Protein AF-A0A924NI09-F1 (afdb_monomer_lite)

Structure (mmCIF, N/CA/C/O backbone):
data_AF-A0A924NI09-F1
#
_entry.id   AF-A0A924NI09-F1
#
loop_
_atom_site.group_PDB
_atom_site.id
_atom_site.type_symbol
_atom_site.label_atom_id
_atom_site.label_alt_id
_atom_site.label_comp_id
_atom_site.label_asym_id
_atom_site.label_entity_id
_atom_site.label_seq_id
_atom_site.pdbx_PDB_ins_code
_atom_site.Cartn_x
_atom_site.Cartn_y
_atom_site.Cartn_z
_atom_site.occupancy
_atom_site.B_iso_or_equiv
_atom_site.auth_seq_id
_atom_site.auth_comp_id
_atom_site.auth_asym_id
_atom_site.auth_atom_id
_atom_site.pdbx_PDB_model_num
ATOM 1 N N . MET A 1 1 ? -0.113 36.585 70.055 1.00 40.69 1 MET A N 1
ATOM 2 C CA . MET A 1 1 ? -0.777 35.524 69.268 1.00 40.69 1 MET A CA 1
ATOM 3 C C . MET A 1 1 ? -1.240 36.153 67.970 1.00 40.69 1 MET A C 1
ATOM 5 O O . MET A 1 1 ? -2.324 36.708 67.902 1.00 40.69 1 MET A O 1
ATOM 9 N N . THR A 1 2 ? -0.332 36.189 67.005 1.00 31.78 2 THR A N 1
ATOM 10 C CA . THR A 1 2 ? -0.465 36.838 65.699 1.00 31.78 2 THR A CA 1
ATOM 11 C C . THR A 1 2 ? -0.640 35.740 64.659 1.00 31.78 2 THR A C 1
ATOM 13 O O . THR A 1 2 ? 0.265 34.929 64.484 1.00 31.78 2 THR A O 1
ATOM 16 N N . ALA A 1 3 ? -1.809 35.685 64.023 1.00 32.22 3 ALA A N 1
ATOM 17 C CA . ALA A 1 3 ? -2.031 34.869 62.837 1.00 32.22 3 ALA A CA 1
ATOM 18 C C . ALA A 1 3 ? -1.611 35.705 61.623 1.00 32.22 3 ALA A C 1
ATOM 20 O O . ALA A 1 3 ? -2.190 36.761 61.377 1.00 32.22 3 ALA A O 1
ATOM 21 N N . ALA A 1 4 ? -0.556 35.264 60.942 1.00 32.69 4 ALA A N 1
ATOM 22 C CA . ALA A 1 4 ? -0.130 35.798 59.660 1.00 32.69 4 ALA A CA 1
ATOM 23 C C . ALA A 1 4 ? -0.869 35.041 58.548 1.00 32.69 4 ALA A C 1
ATOM 25 O O . ALA A 1 4 ? -0.907 33.810 58.545 1.00 32.69 4 ALA A O 1
ATOM 26 N N . GLU A 1 5 ? -1.482 35.803 57.649 1.00 34.28 5 GLU A N 1
ATOM 27 C CA . GLU A 1 5 ? -1.983 35.353 56.356 1.00 34.28 5 GLU A CA 1
ATOM 28 C C . GLU A 1 5 ? -0.785 35.056 55.447 1.00 34.28 5 GLU A C 1
ATOM 30 O O . GLU A 1 5 ? -0.038 35.969 55.106 1.00 34.28 5 GLU A O 1
ATOM 35 N N . ASP A 1 6 ? -0.610 33.798 55.039 1.00 29.23 6 ASP A N 1
ATOM 36 C CA . ASP A 1 6 ? 0.307 33.438 53.956 1.00 29.23 6 ASP A CA 1
ATOM 37 C C . ASP A 1 6 ? -0.491 33.248 52.662 1.00 29.23 6 ASP A C 1
ATOM 39 O O . ASP A 1 6 ? -1.047 32.191 52.355 1.00 29.23 6 ASP A O 1
ATOM 43 N N . THR A 1 7 ? -0.545 34.329 51.892 1.00 32.75 7 THR A N 1
ATOM 44 C CA . THR A 1 7 ? -0.825 34.328 50.460 1.00 32.75 7 THR A CA 1
ATOM 45 C C . THR A 1 7 ? 0.321 33.633 49.726 1.00 32.75 7 THR A C 1
ATOM 47 O O . THR A 1 7 ? 1.425 34.172 49.643 1.00 32.75 7 THR A O 1
ATOM 50 N N . HIS A 1 8 ? 0.071 32.460 49.140 1.00 28.38 8 HIS A N 1
ATOM 51 C CA . HIS A 1 8 ? 0.982 31.887 48.152 1.00 28.38 8 HIS A CA 1
ATOM 52 C C . HIS A 1 8 ? 0.547 32.245 46.733 1.00 28.38 8 HIS A C 1
ATOM 54 O O . HIS A 1 8 ? -0.513 31.857 46.246 1.00 28.38 8 HIS A O 1
ATOM 60 N N . HIS A 1 9 ? 1.422 33.035 46.115 1.00 28.66 9 HIS A N 1
ATOM 61 C CA . HIS A 1 9 ? 1.421 33.478 44.736 1.00 28.66 9 HIS A CA 1
ATOM 62 C C . HIS A 1 9 ? 1.157 32.331 43.754 1.00 28.66 9 HIS A C 1
ATOM 64 O O . HIS A 1 9 ? 1.912 31.361 43.681 1.00 28.66 9 HIS A O 1
ATOM 70 N N . ALA A 1 10 ? 0.113 32.504 42.944 1.00 28.39 10 ALA A N 1
ATOM 71 C CA . ALA A 1 10 ? 0.012 31.868 41.643 1.00 28.39 10 ALA A CA 1
ATOM 72 C C . ALA A 1 10 ? 1.207 32.340 40.805 1.00 28.39 10 ALA A C 1
ATOM 74 O O . ALA A 1 10 ? 1.316 33.522 40.480 1.00 28.39 10 ALA A O 1
ATOM 75 N N . ASN A 1 11 ? 2.137 31.430 40.525 1.00 28.28 11 ASN A N 1
ATOM 76 C CA . ASN A 1 11 ? 3.246 31.707 39.629 1.00 28.28 11 ASN A CA 1
ATOM 77 C C . ASN A 1 11 ? 2.754 31.499 38.191 1.00 28.28 11 ASN A C 1
ATOM 79 O O . ASN A 1 11 ? 2.747 30.380 37.678 1.00 28.28 11 ASN A O 1
ATOM 83 N N . ASP A 1 12 ? 2.298 32.593 37.584 1.00 32.16 12 ASP A N 1
ATOM 84 C CA . ASP A 1 12 ? 2.155 32.758 36.140 1.00 32.16 12 ASP A CA 1
ATOM 85 C C . ASP A 1 12 ? 3.528 32.568 35.483 1.00 32.16 12 ASP A C 1
ATOM 87 O O . ASP A 1 12 ? 4.391 33.440 35.523 1.00 32.16 12 ASP A O 1
ATOM 91 N N . SER A 1 13 ? 3.761 31.393 34.905 1.00 31.53 13 SER A N 1
ATOM 92 C CA . SER A 1 13 ? 4.806 31.177 33.897 1.00 31.53 13 SER A CA 1
ATOM 93 C C . SER A 1 13 ? 4.525 29.877 33.150 1.00 31.53 13 SER A C 1
ATOM 95 O O . SER A 1 13 ? 5.116 28.833 33.406 1.00 31.53 13 SER A O 1
ATOM 97 N N . ASN A 1 14 ? 3.561 29.919 32.231 1.00 29.69 14 ASN A N 1
ATOM 98 C CA . ASN A 1 14 ? 3.380 28.842 31.255 1.00 29.69 14 ASN A CA 1
ATOM 99 C C . ASN A 1 14 ? 3.027 29.391 29.864 1.00 29.69 14 ASN A C 1
ATOM 101 O O . ASN A 1 14 ? 2.247 28.795 29.125 1.00 29.69 14 ASN A O 1
ATOM 105 N N . ASP A 1 15 ? 3.638 30.528 29.528 1.00 27.55 15 ASP A N 1
ATOM 106 C CA . ASP A 1 15 ? 3.508 31.247 28.256 1.00 27.55 15 ASP A CA 1
ATOM 107 C C . ASP A 1 15 ? 4.724 31.012 27.338 1.00 27.55 15 ASP A C 1
ATOM 109 O O . ASP A 1 15 ? 5.199 31.922 26.672 1.00 27.55 15 ASP A O 1
ATOM 113 N N . ASP A 1 16 ? 5.236 29.776 27.280 1.00 27.00 16 ASP A N 1
ATOM 114 C CA . ASP A 1 16 ? 6.395 29.431 26.427 1.00 27.00 16 ASP A CA 1
ATOM 115 C C . ASP A 1 16 ? 6.080 28.376 25.345 1.00 27.00 16 ASP A C 1
ATOM 117 O O . ASP A 1 16 ? 6.959 27.887 24.643 1.00 27.00 16 ASP A O 1
ATOM 121 N N . TRP A 1 17 ? 4.798 28.033 25.155 1.00 29.61 17 TRP A N 1
ATOM 122 C CA . TRP A 1 17 ? 4.347 27.103 24.100 1.00 29.61 17 TRP A CA 1
ATOM 123 C C . TRP A 1 17 ? 3.543 27.774 22.974 1.00 29.61 17 TRP A C 1
ATOM 125 O O . TRP A 1 17 ? 2.994 27.083 22.114 1.00 29.61 17 TRP A O 1
ATOM 135 N N . ALA A 1 18 ? 3.455 29.108 22.958 1.00 28.86 18 ALA A N 1
ATOM 136 C CA . ALA A 1 18 ? 2.565 29.839 22.054 1.00 28.86 18 ALA A CA 1
ATOM 137 C C . ALA A 1 18 ? 3.211 30.361 20.751 1.00 28.86 18 ALA A C 1
ATOM 139 O O . ALA A 1 18 ? 2.4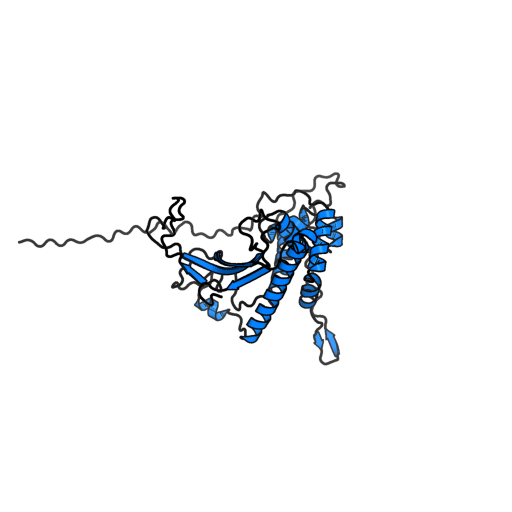67 30.753 19.852 1.00 28.86 18 ALA A O 1
ATOM 140 N N . GLU A 1 19 ? 4.541 30.328 20.571 1.00 25.38 19 GLU A N 1
ATOM 141 C CA . GLU A 1 19 ? 5.176 30.991 19.408 1.00 25.38 19 GLU A CA 1
ATOM 142 C C . GLU A 1 19 ? 5.798 30.095 18.319 1.00 25.38 19 GLU A C 1
ATOM 144 O O . GLU A 1 19 ? 6.059 30.589 17.223 1.00 25.38 19 GLU A O 1
ATOM 149 N N . GLU A 1 20 ? 5.899 28.772 18.479 1.00 28.30 20 GLU A N 1
ATOM 150 C CA . GLU A 1 20 ? 6.361 27.889 17.377 1.00 28.30 20 GLU A CA 1
ATOM 151 C C . GLU A 1 20 ? 5.230 27.390 16.449 1.00 28.30 20 GLU A C 1
ATOM 153 O O . GLU A 1 20 ? 5.437 26.579 15.545 1.00 28.30 20 GLU A O 1
ATOM 158 N N . GLY A 1 21 ? 4.006 27.891 16.643 1.00 29.17 21 GLY A N 1
ATOM 159 C CA . GLY A 1 21 ? 2.788 27.377 16.012 1.00 29.17 21 GLY A CA 1
ATOM 160 C C . GLY A 1 21 ? 2.259 28.148 14.803 1.00 29.17 21 GLY A C 1
ATOM 161 O O . GLY A 1 21 ? 1.161 27.832 14.339 1.00 29.17 21 GLY A O 1
ATOM 162 N N . ARG A 1 22 ? 2.977 29.143 14.257 1.00 23.62 22 ARG A N 1
ATOM 163 C CA . ARG A 1 22 ? 2.610 29.660 12.928 1.00 23.62 22 ARG A CA 1
ATOM 164 C C . ARG A 1 22 ? 2.932 28.585 11.903 1.00 23.62 22 ARG A C 1
ATOM 166 O O . ARG A 1 22 ? 4.072 28.431 11.474 1.00 23.62 22 ARG A O 1
ATOM 173 N N . VAL A 1 23 ? 1.886 27.865 11.504 1.00 32.91 23 VAL A N 1
ATOM 174 C CA . VAL A 1 23 ? 1.830 27.085 10.270 1.00 32.91 23 VAL A CA 1
ATOM 175 C C . VAL A 1 23 ? 2.162 28.048 9.135 1.00 32.91 23 VAL A C 1
ATOM 177 O O . VAL A 1 23 ? 1.296 28.727 8.590 1.00 32.91 23 VAL A O 1
ATOM 180 N N . SER A 1 24 ? 3.452 28.166 8.829 1.00 27.62 24 SER A N 1
ATOM 181 C CA . SER A 1 24 ? 3.871 28.690 7.547 1.00 27.62 24 SER A CA 1
ATOM 182 C C . SER A 1 24 ? 3.274 27.760 6.501 1.00 27.62 24 SER A C 1
ATOM 184 O O . SER A 1 24 ? 3.351 26.531 6.631 1.00 27.62 24 SER A O 1
ATOM 186 N N . ASP A 1 25 ? 2.639 28.359 5.495 1.00 29.31 25 ASP A N 1
ATOM 187 C CA . ASP A 1 25 ? 2.316 27.728 4.223 1.00 29.31 25 ASP A CA 1
ATOM 188 C C . ASP A 1 25 ? 3.613 27.151 3.646 1.00 29.31 25 ASP A C 1
ATOM 190 O O . ASP A 1 25 ? 4.318 27.749 2.831 1.00 29.31 25 ASP A O 1
ATOM 194 N N . THR A 1 26 ? 3.975 25.963 4.115 1.00 30.27 26 THR A N 1
ATOM 195 C CA . THR A 1 26 ? 5.085 25.187 3.598 1.00 30.27 26 THR A CA 1
ATOM 196 C C . THR A 1 26 ? 4.583 24.569 2.313 1.00 30.27 26 THR A C 1
ATOM 198 O O . THR A 1 26 ? 4.159 23.419 2.228 1.00 30.27 26 THR A O 1
ATOM 201 N N . HIS A 1 27 ? 4.614 25.400 1.273 1.00 27.33 27 HIS A N 1
ATOM 202 C CA . HIS A 1 27 ? 4.999 25.013 -0.067 1.00 27.33 27 HIS A CA 1
ATOM 203 C C . HIS A 1 27 ? 5.695 23.649 -0.039 1.00 27.33 27 HIS A C 1
ATOM 205 O O . HIS A 1 27 ? 6.828 23.582 0.421 1.00 27.33 27 HIS A O 1
ATOM 211 N N . HIS A 1 28 ? 5.049 22.579 -0.523 1.00 32.81 28 HIS A N 1
ATOM 212 C CA . HIS A 1 28 ? 5.687 21.274 -0.722 1.00 32.81 28 HIS A CA 1
ATOM 213 C C . HIS A 1 28 ? 6.955 21.464 -1.565 1.00 32.81 28 HIS A C 1
ATOM 215 O O . HIS A 1 28 ? 6.893 21.535 -2.796 1.00 32.81 28 HIS A O 1
ATOM 221 N N . VAL A 1 29 ? 8.092 21.669 -0.904 1.00 32.72 29 VAL A N 1
ATOM 222 C CA . VAL A 1 29 ? 9.417 21.613 -1.497 1.00 32.72 29 VAL A CA 1
ATOM 223 C C . VAL A 1 29 ? 9.678 20.122 -1.598 1.00 32.72 29 VAL A C 1
ATOM 225 O O . VAL A 1 29 ? 9.719 19.426 -0.587 1.00 32.72 29 VAL A O 1
ATOM 228 N N . LEU A 1 30 ? 9.718 19.608 -2.826 1.00 40.84 30 LEU A N 1
ATOM 229 C CA . LEU A 1 30 ? 10.229 18.262 -3.055 1.00 40.84 30 LEU A CA 1
ATOM 230 C C . LEU A 1 30 ? 11.627 18.197 -2.436 1.00 40.84 30 LEU A C 1
ATOM 232 O O . LEU A 1 30 ? 12.367 19.173 -2.588 1.00 40.84 30 LEU A O 1
ATOM 236 N N . PRO A 1 31 ? 11.973 17.118 -1.719 1.00 40.12 31 PRO A N 1
ATOM 237 C CA . PRO A 1 31 ? 13.280 17.021 -1.095 1.00 40.12 31 PRO A CA 1
ATOM 238 C C . PRO A 1 31 ? 14.365 17.261 -2.162 1.00 40.12 31 PRO A C 1
ATOM 240 O O . PRO A 1 31 ? 14.267 16.696 -3.254 1.00 40.12 31 PRO A O 1
ATOM 243 N N . PRO A 1 32 ?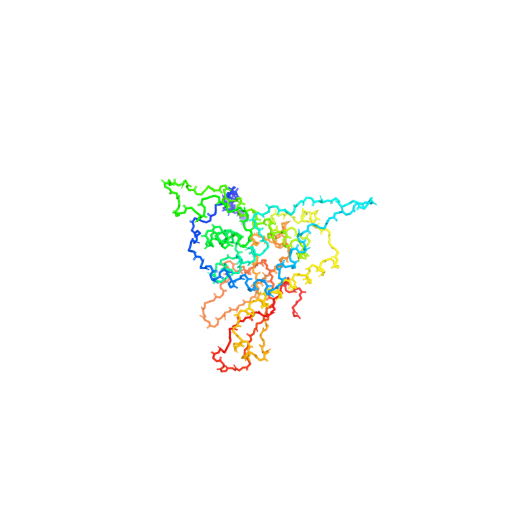 15.355 18.130 -1.893 1.00 43.88 32 PRO A N 1
ATOM 244 C CA . PRO A 1 32 ? 16.399 18.480 -2.858 1.00 43.88 32 PRO A CA 1
ATOM 245 C C . PRO A 1 32 ? 17.307 17.295 -3.244 1.00 43.88 32 PRO A C 1
ATOM 247 O O . PRO A 1 32 ? 18.023 17.396 -4.235 1.00 43.88 32 PRO A O 1
ATOM 250 N N . ASP A 1 33 ? 17.201 16.163 -2.539 1.00 53.72 33 ASP A N 1
ATOM 251 C CA . ASP A 1 33 ? 18.063 14.982 -2.676 1.00 53.72 33 ASP A CA 1
ATOM 252 C C . ASP A 1 33 ? 17.340 13.764 -3.284 1.00 53.72 33 ASP A C 1
ATOM 254 O O . ASP A 1 33 ? 17.538 12.625 -2.855 1.00 53.72 33 ASP A O 1
ATOM 258 N N . LEU A 1 34 ? 16.456 13.969 -4.266 1.00 59.06 34 LEU A N 1
ATOM 259 C CA . LEU A 1 34 ? 15.857 12.835 -4.977 1.00 59.06 34 LEU A CA 1
ATOM 260 C C . LEU A 1 34 ? 16.950 12.080 -5.745 1.00 59.06 34 LEU A C 1
ATOM 262 O O . LEU A 1 34 ? 17.505 12.584 -6.715 1.00 59.06 34 LEU A O 1
ATOM 266 N N . ASP A 1 35 ? 17.252 10.854 -5.322 1.00 65.00 35 ASP A N 1
ATOM 267 C CA . ASP A 1 35 ? 18.218 10.005 -6.014 1.00 65.00 35 ASP A CA 1
ATOM 268 C C . ASP A 1 35 ? 17.763 9.732 -7.460 1.00 65.00 35 ASP A C 1
ATOM 270 O O . ASP A 1 35 ? 16.692 9.172 -7.714 1.00 65.00 35 ASP A O 1
ATOM 274 N N . HIS A 1 36 ? 18.609 10.146 -8.403 1.00 68.81 36 HIS A N 1
ATOM 275 C CA . HIS A 1 36 ? 18.389 10.073 -9.845 1.00 68.81 36 HIS A CA 1
ATOM 276 C C . HIS A 1 36 ? 19.098 8.884 -10.505 1.00 68.81 36 HIS A C 1
ATOM 278 O O . HIS A 1 36 ? 19.214 8.852 -11.731 1.00 68.81 36 HIS A O 1
ATOM 284 N N . THR A 1 37 ? 19.595 7.920 -9.725 1.00 80.62 37 THR A N 1
ATOM 285 C CA . THR A 1 37 ? 20.278 6.737 -10.258 1.00 80.62 37 THR A CA 1
ATOM 286 C C . THR A 1 37 ? 19.334 5.971 -11.192 1.00 80.62 37 THR A C 1
ATOM 288 O O . THR A 1 37 ? 18.267 5.536 -10.738 1.00 80.62 37 THR A O 1
ATOM 291 N N . PRO A 1 38 ? 19.680 5.808 -12.485 1.00 86.44 38 PRO A N 1
ATOM 292 C CA . PRO A 1 38 ? 18.826 5.109 -13.435 1.00 86.44 38 PRO A CA 1
ATOM 293 C C . PRO A 1 38 ? 18.586 3.654 -13.030 1.00 86.44 38 PRO A C 1
ATOM 295 O O . PRO A 1 38 ? 19.480 2.979 -12.523 1.00 86.44 38 PRO A O 1
ATOM 298 N N . VAL A 1 39 ? 17.376 3.170 -13.287 1.00 91.00 39 VAL A N 1
ATOM 299 C CA . VAL A 1 39 ? 16.978 1.774 -13.106 1.00 91.00 39 VAL A CA 1
ATOM 300 C C . VAL A 1 39 ? 17.122 1.069 -14.456 1.00 91.00 39 VAL A C 1
ATOM 302 O O . VAL A 1 39 ? 16.562 1.562 -15.438 1.00 91.00 39 VAL A O 1
ATOM 305 N N . PRO A 1 40 ? 17.848 -0.060 -14.542 1.00 93.75 40 PRO A N 1
ATOM 306 C CA . PRO A 1 40 ? 17.976 -0.812 -15.788 1.00 93.75 40 PRO A CA 1
ATOM 307 C C . PRO A 1 40 ? 16.619 -1.289 -16.319 1.00 93.75 40 PRO A C 1
ATOM 309 O O . PRO A 1 40 ? 15.788 -1.773 -15.549 1.00 93.75 40 PRO A O 1
ATOM 312 N N . ASP A 1 41 ? 16.420 -1.241 -17.638 1.00 95.00 41 ASP A N 1
ATOM 313 C CA . ASP A 1 41 ? 15.160 -1.652 -18.280 1.00 95.00 41 ASP A CA 1
ATOM 314 C C . ASP A 1 41 ? 14.782 -3.110 -17.949 1.00 95.00 41 ASP A C 1
ATOM 316 O O . ASP A 1 41 ? 13.620 -3.403 -17.691 1.00 95.00 41 ASP A O 1
ATOM 320 N N . GLU A 1 42 ? 15.759 -4.016 -17.812 1.00 96.38 42 GLU A N 1
ATOM 321 C CA . GLU A 1 42 ? 15.525 -5.406 -17.377 1.00 96.38 42 GLU A CA 1
ATOM 322 C C . GLU A 1 42 ? 14.878 -5.491 -15.979 1.00 96.38 42 GLU A C 1
ATOM 324 O O . GLU A 1 42 ? 14.071 -6.377 -15.690 1.00 96.38 42 GLU A O 1
ATOM 329 N N . GLN A 1 43 ? 15.227 -4.576 -15.071 1.00 95.50 43 GLN A N 1
ATOM 330 C CA . GLN A 1 43 ? 14.604 -4.509 -13.750 1.00 95.50 43 GLN A CA 1
ATOM 331 C C . GLN A 1 43 ? 13.166 -3.984 -13.847 1.00 95.50 43 GLN A C 1
ATOM 333 O O . GLN A 1 43 ? 12.291 -4.488 -13.140 1.00 95.50 43 GLN A O 1
ATOM 338 N N . VAL A 1 44 ? 12.903 -3.032 -14.748 1.00 96.69 44 VAL A N 1
ATOM 339 C CA . VAL A 1 44 ? 11.545 -2.540 -15.024 1.00 96.69 44 VAL A CA 1
ATOM 340 C C . VAL A 1 44 ? 10.677 -3.653 -15.612 1.00 96.69 44 VAL A C 1
ATOM 342 O O . VAL A 1 44 ? 9.572 -3.877 -15.123 1.00 96.69 44 VAL A O 1
ATOM 345 N N . GLU A 1 45 ? 11.186 -4.411 -16.583 1.00 97.12 45 GLU A N 1
ATOM 346 C CA . GLU A 1 45 ? 10.469 -5.541 -17.186 1.00 97.12 45 GLU A CA 1
ATOM 347 C C . GLU A 1 45 ? 10.146 -6.641 -16.172 1.00 97.12 45 GLU A C 1
ATOM 349 O O . GLU A 1 45 ? 9.013 -7.122 -16.101 1.00 97.12 45 GLU A O 1
ATOM 354 N N . ARG A 1 46 ? 11.099 -6.988 -15.298 1.00 95.12 46 ARG A N 1
ATOM 355 C CA . ARG A 1 46 ? 10.834 -7.925 -14.195 1.00 95.12 46 ARG A CA 1
ATOM 356 C C . ARG A 1 46 ? 9.735 -7.415 -13.262 1.00 95.12 46 ARG A C 1
ATOM 358 O O . ARG A 1 46 ? 8.867 -8.193 -12.868 1.00 95.12 46 ARG A O 1
ATOM 365 N N . ALA A 1 47 ? 9.736 -6.123 -12.933 1.00 95.94 47 ALA A N 1
ATOM 366 C CA . ALA A 1 47 ? 8.683 -5.524 -12.117 1.00 95.94 47 ALA A CA 1
ATOM 367 C C . ALA A 1 47 ? 7.317 -5.562 -12.825 1.00 95.94 47 ALA A C 1
ATOM 369 O O . ALA A 1 47 ? 6.317 -5.920 -12.200 1.00 95.94 47 ALA A O 1
ATOM 370 N N . ARG A 1 48 ? 7.262 -5.270 -14.131 1.00 96.19 48 ARG A N 1
ATOM 371 C CA . ARG A 1 48 ? 6.035 -5.387 -14.939 1.00 96.19 48 ARG A CA 1
ATOM 372 C C . ARG A 1 48 ? 5.475 -6.799 -14.915 1.00 96.19 48 ARG A C 1
ATOM 374 O O . ARG A 1 48 ? 4.278 -6.964 -14.697 1.00 96.19 48 ARG A O 1
ATOM 381 N N . GLU A 1 49 ? 6.322 -7.810 -15.080 1.00 95.25 49 GLU A N 1
ATOM 382 C CA . GLU A 1 49 ? 5.886 -9.207 -15.068 1.00 95.25 49 GLU A CA 1
ATOM 383 C C . GLU A 1 49 ? 5.274 -9.608 -13.718 1.00 95.25 49 GLU A C 1
ATOM 385 O O . GLU A 1 49 ? 4.199 -10.210 -13.669 1.00 95.25 49 GLU A O 1
ATOM 390 N N . VAL A 1 50 ? 5.892 -9.202 -12.604 1.00 95.06 50 VAL A N 1
ATOM 391 C CA . VAL A 1 50 ? 5.331 -9.416 -11.259 1.00 95.06 50 VAL A CA 1
ATOM 392 C C . VAL A 1 50 ? 3.957 -8.749 -11.127 1.00 95.06 50 VAL A C 1
ATOM 394 O O . VAL A 1 50 ? 2.990 -9.384 -10.696 1.00 95.06 50 VAL A O 1
ATOM 397 N N . ILE A 1 51 ? 3.839 -7.488 -11.552 1.00 96.06 51 ILE A N 1
ATOM 398 C CA . ILE A 1 51 ? 2.582 -6.733 -11.503 1.00 96.06 51 ILE A CA 1
ATOM 399 C C . ILE A 1 51 ? 1.501 -7.347 -12.405 1.00 96.06 51 ILE A C 1
ATOM 401 O O . ILE A 1 51 ? 0.346 -7.432 -11.983 1.00 96.06 51 ILE A O 1
ATOM 405 N N . ARG A 1 52 ? 1.834 -7.839 -13.600 1.00 93.81 52 ARG A N 1
ATOM 406 C CA . ARG A 1 52 ? 0.879 -8.543 -14.474 1.00 93.81 52 ARG A CA 1
ATOM 407 C C . ARG A 1 52 ? 0.362 -9.818 -13.821 1.00 93.81 52 ARG A C 1
ATOM 409 O O . ARG A 1 52 ? -0.851 -10.018 -13.750 1.00 93.81 52 ARG A O 1
ATOM 416 N N . ARG A 1 53 ? 1.259 -10.634 -13.262 1.00 93.88 53 ARG A N 1
ATOM 417 C CA . ARG A 1 53 ? 0.902 -11.884 -12.572 1.00 93.88 53 ARG A CA 1
ATOM 418 C C . ARG A 1 53 ? 0.060 -11.657 -11.315 1.00 93.88 53 ARG A C 1
ATOM 420 O O . ARG A 1 53 ? -0.763 -12.506 -10.979 1.00 93.88 53 ARG A O 1
ATOM 427 N N . SER A 1 54 ? 0.195 -10.497 -10.668 1.00 94.50 54 SER A N 1
ATOM 428 C CA . SER A 1 54 ? -0.642 -10.092 -9.529 1.00 94.50 54 SER A CA 1
ATOM 429 C C . SER A 1 54 ? -2.114 -9.858 -9.887 1.00 94.50 54 SER A C 1
ATOM 431 O O . SER A 1 54 ? -2.950 -9.792 -8.993 1.00 94.50 54 SER A O 1
ATOM 433 N N . ALA A 1 55 ? -2.485 -9.742 -11.167 1.00 95.00 55 ALA A N 1
ATOM 434 C CA . ALA A 1 55 ? -3.840 -9.386 -11.613 1.00 95.00 55 ALA A CA 1
ATOM 435 C C . ALA A 1 55 ? -4.396 -8.054 -11.045 1.00 95.00 55 ALA A C 1
ATOM 437 O O . ALA A 1 55 ? -5.573 -7.741 -11.239 1.00 95.00 55 ALA A O 1
ATOM 438 N N . LEU A 1 56 ? -3.567 -7.227 -10.396 1.00 95.12 56 LEU A N 1
ATOM 439 C CA . LEU A 1 56 ? -3.983 -5.923 -9.873 1.00 95.12 56 LEU A CA 1
ATOM 440 C C . LEU A 1 56 ? -4.317 -4.935 -10.996 1.00 95.12 56 LEU A C 1
ATOM 442 O O . LEU A 1 56 ? -5.254 -4.154 -10.866 1.00 95.12 56 LEU A O 1
ATOM 446 N N . VAL A 1 57 ? -3.604 -4.990 -12.126 1.00 95.06 57 VAL A N 1
ATOM 447 C CA . VAL A 1 57 ? -3.872 -4.109 -13.276 1.00 95.06 57 VAL A CA 1
ATOM 448 C C . VAL A 1 57 ? -5.308 -4.266 -13.799 1.00 95.06 57 VAL A C 1
ATOM 450 O O . VAL A 1 57 ? -6.034 -3.273 -13.786 1.00 95.06 57 VAL A O 1
ATOM 453 N N . PRO A 1 58 ? -5.782 -5.461 -14.212 1.00 94.75 58 PRO A N 1
ATOM 454 C CA . PRO A 1 58 ? -7.169 -5.616 -14.660 1.00 94.75 58 PRO A CA 1
ATOM 455 C C . PRO A 1 58 ? -8.195 -5.346 -13.545 1.00 94.75 58 PRO A C 1
ATOM 457 O O . PRO A 1 58 ? -9.252 -4.768 -13.816 1.00 94.75 58 PRO A O 1
ATOM 460 N N . PHE A 1 59 ? -7.882 -5.687 -12.288 1.00 95.00 59 PHE A N 1
ATOM 461 C CA . PHE A 1 59 ? -8.743 -5.383 -11.139 1.00 95.00 59 PHE A CA 1
ATOM 462 C C . PHE A 1 59 ? -9.024 -3.880 -11.001 1.00 95.00 59 PHE A C 1
ATOM 464 O O . PHE A 1 59 ? -10.179 -3.481 -10.836 1.00 95.00 59 PHE A O 1
ATOM 471 N N . TRP A 1 60 ? -7.987 -3.046 -11.102 1.00 94.94 60 TRP A N 1
ATOM 472 C CA . TRP A 1 60 ? -8.114 -1.596 -10.982 1.00 94.94 60 TRP A CA 1
ATOM 473 C C . TRP A 1 60 ? -8.666 -0.954 -12.244 1.00 94.94 60 TRP A C 1
ATOM 475 O O . TRP A 1 60 ? -9.567 -0.124 -12.155 1.00 94.94 60 TRP A O 1
ATOM 485 N N . THR A 1 61 ? -8.184 -1.352 -13.422 1.00 91.81 61 THR A N 1
ATOM 486 C CA . THR A 1 61 ? -8.662 -0.798 -14.694 1.00 91.81 61 THR A CA 1
ATOM 487 C C . THR A 1 61 ? -10.174 -0.974 -14.833 1.00 91.81 61 THR A C 1
ATOM 489 O O . THR A 1 61 ? -10.865 -0.000 -15.111 1.00 91.81 61 THR A O 1
ATOM 492 N N . SER A 1 62 ? -10.717 -2.158 -14.524 1.00 90.44 62 SER A N 1
ATOM 493 C CA . SER A 1 62 ? -12.170 -2.406 -14.576 1.00 90.44 62 SER A CA 1
ATOM 494 C C . SER A 1 62 ? -13.000 -1.522 -13.634 1.00 90.44 62 SER A C 1
ATOM 496 O O . SER A 1 62 ? -14.162 -1.254 -13.924 1.00 90.44 62 SER A O 1
ATOM 498 N N . ARG A 1 63 ? -12.416 -1.039 -12.530 1.00 90.00 63 ARG A N 1
ATOM 499 C CA . ARG A 1 63 ? -13.082 -0.175 -11.536 1.00 90.00 63 ARG A CA 1
ATOM 500 C C . ARG A 1 63 ? -12.891 1.316 -11.793 1.00 90.00 63 ARG A C 1
ATOM 502 O O . ARG A 1 63 ? -13.692 2.123 -11.331 1.00 90.00 63 ARG A O 1
ATOM 509 N N . LEU A 1 64 ? -11.821 1.686 -12.491 1.00 86.62 64 LEU A N 1
ATOM 510 C CA . LEU A 1 64 ? -11.484 3.076 -12.797 1.00 86.62 64 LEU A CA 1
ATOM 511 C C . LEU A 1 64 ? -12.015 3.530 -14.158 1.00 86.62 64 LEU A C 1
ATOM 513 O O . LEU A 1 64 ? -12.168 4.733 -14.378 1.00 86.62 64 LEU A O 1
ATOM 517 N N . THR A 1 65 ? -12.293 2.602 -15.075 1.00 73.44 65 THR A N 1
ATOM 518 C CA . THR A 1 65 ? -12.972 2.919 -16.331 1.00 73.44 65 THR A CA 1
ATOM 519 C C . THR A 1 65 ? -14.431 3.274 -16.031 1.00 73.44 65 THR A C 1
ATOM 521 O O . THR A 1 65 ? -15.156 2.435 -15.498 1.00 73.44 65 THR A O 1
ATOM 524 N N . PRO A 1 66 ? -14.900 4.492 -16.366 1.00 59.16 66 PRO A N 1
ATOM 525 C CA . PRO A 1 66 ? -16.300 4.843 -16.182 1.00 59.16 66 PRO A CA 1
ATOM 526 C C . PRO A 1 66 ? -17.181 3.885 -16.984 1.00 59.16 66 PRO A C 1
ATOM 528 O O . PRO A 1 66 ? -17.031 3.779 -18.203 1.00 59.16 66 PRO A O 1
ATOM 531 N N . THR A 1 67 ? -18.126 3.213 -16.330 1.00 51.72 67 THR A N 1
ATOM 532 C CA . THR A 1 67 ? -19.190 2.507 -17.047 1.00 51.72 67 THR A CA 1
ATOM 533 C C . THR A 1 67 ? -20.005 3.554 -17.816 1.00 51.72 67 THR A C 1
ATOM 535 O O . THR A 1 67 ? -20.443 4.538 -17.205 1.00 51.72 67 THR A O 1
ATOM 538 N N . PRO A 1 68 ? -20.211 3.413 -19.140 1.00 54.16 68 PRO A N 1
ATOM 539 C CA . PRO A 1 68 ? -21.043 4.345 -19.892 1.00 54.16 68 PRO A CA 1
ATOM 540 C C . PRO A 1 68 ? -22.429 4.426 -19.253 1.00 54.16 68 PRO A C 1
ATOM 542 O O . PRO A 1 68 ? -23.046 3.393 -18.984 1.00 54.16 68 PRO A O 1
ATOM 545 N N . ARG A 1 69 ? -22.936 5.639 -19.009 1.00 50.41 69 ARG A N 1
ATOM 546 C CA . ARG A 1 69 ? -24.320 5.795 -18.561 1.00 50.41 69 ARG A CA 1
ATOM 547 C C . ARG A 1 69 ? -25.209 5.464 -19.753 1.00 50.41 69 ARG A C 1
ATOM 549 O O . ARG A 1 69 ? -25.167 6.172 -20.754 1.00 50.41 69 ARG A O 1
ATOM 556 N N . VAL A 1 70 ? -25.991 4.395 -19.658 1.00 59.94 70 VAL A N 1
ATOM 557 C CA . VAL A 1 70 ? -27.055 4.125 -20.629 1.00 59.94 70 VAL A CA 1
ATOM 558 C C . VAL A 1 70 ? -28.232 5.020 -20.253 1.00 59.94 70 VAL A C 1
ATOM 560 O O . VAL A 1 70 ? -28.726 4.959 -19.126 1.00 59.94 70 VAL A O 1
ATOM 563 N N . LEU A 1 71 ? -28.599 5.933 -21.145 1.00 68.62 71 LEU A N 1
ATOM 564 C CA . LEU A 1 71 ? -29.773 6.781 -20.998 1.00 68.62 71 LEU A CA 1
ATOM 565 C C . LEU A 1 71 ? -31.052 5.963 -21.268 1.00 68.62 71 LEU A C 1
ATOM 567 O O . LEU A 1 71 ? -30.980 4.905 -21.897 1.00 68.62 71 LEU A O 1
ATOM 571 N N . PRO A 1 72 ? -32.225 6.421 -20.790 1.00 70.50 72 PRO A N 1
ATOM 572 C CA . PRO A 1 72 ? -33.496 5.707 -20.959 1.00 70.50 72 PRO A CA 1
ATOM 573 C C . PRO A 1 72 ? -33.900 5.435 -22.418 1.00 70.50 72 PRO A C 1
ATOM 575 O O . PRO A 1 72 ? -34.688 4.534 -22.672 1.00 70.50 72 PRO A O 1
ATOM 578 N N . ASP A 1 73 ? -33.349 6.187 -23.370 1.00 81.31 73 ASP A N 1
ATOM 579 C CA . ASP A 1 73 ? -33.545 6.030 -24.817 1.00 81.31 73 ASP A CA 1
ATOM 580 C C . ASP A 1 73 ? -32.576 5.012 -25.460 1.00 81.31 73 ASP A C 1
ATOM 582 O O . ASP A 1 73 ? -32.512 4.886 -26.681 1.00 81.31 73 ASP A O 1
ATOM 586 N N . GLY A 1 74 ? -31.788 4.296 -24.649 1.00 65.19 74 GLY A N 1
ATOM 587 C CA . GLY A 1 74 ? -30.780 3.341 -25.110 1.00 65.19 74 GLY A CA 1
ATOM 588 C C . GLY A 1 74 ? -29.472 3.985 -25.575 1.00 65.19 74 GLY A C 1
ATOM 589 O O . GLY A 1 74 ? -28.521 3.268 -25.904 1.00 65.19 74 GLY A O 1
ATOM 590 N N . THR A 1 75 ? -29.364 5.318 -25.568 1.00 64.12 75 THR A N 1
ATOM 591 C CA . THR A 1 75 ? -28.125 5.997 -25.948 1.00 64.12 75 THR A CA 1
ATOM 592 C C . THR A 1 75 ? -27.082 5.880 -24.836 1.00 64.12 75 THR A C 1
ATOM 594 O O . THR A 1 75 ? -27.343 6.071 -23.647 1.00 64.12 75 THR A O 1
ATOM 597 N N . ARG A 1 76 ? -25.848 5.527 -25.204 1.00 54.72 76 ARG A N 1
ATOM 598 C CA . ARG A 1 76 ? -24.724 5.490 -24.261 1.00 54.72 76 ARG A CA 1
ATOM 599 C C . ARG A 1 76 ? -24.151 6.896 -24.135 1.00 54.72 76 ARG A C 1
ATOM 601 O O . ARG A 1 76 ? -23.348 7.316 -24.964 1.00 54.72 76 ARG A O 1
ATOM 608 N N . GLN A 1 77 ? -24.525 7.619 -23.084 1.00 50.72 77 GLN A N 1
ATOM 609 C CA . GLN A 1 77 ? -23.880 8.881 -22.744 1.00 50.72 77 GLN A CA 1
ATOM 610 C C . GLN A 1 77 ? -22.555 8.575 -22.042 1.00 50.72 77 GLN A C 1
ATOM 612 O O . GLN A 1 77 ? -22.503 8.187 -20.869 1.00 50.72 77 GLN A O 1
ATOM 617 N N . GLY A 1 78 ? -21.455 8.735 -22.778 1.00 43.44 78 GLY A N 1
ATOM 618 C CA . GLY A 1 78 ? -20.120 8.688 -22.201 1.00 43.44 78 GLY A CA 1
ATOM 619 C C . GLY A 1 78 ? -19.972 9.809 -21.176 1.00 43.44 78 GLY A C 1
ATOM 620 O O . GLY A 1 78 ? -19.818 10.973 -21.541 1.00 43.44 78 GLY A O 1
ATOM 621 N N . LYS A 1 79 ? -19.995 9.484 -19.881 1.00 43.09 79 LYS A N 1
ATOM 622 C CA . LYS A 1 79 ? -19.433 10.390 -18.881 1.00 43.09 79 LYS A CA 1
ATOM 623 C C . LYS A 1 79 ? -17.924 10.374 -19.084 1.00 43.09 79 LYS A C 1
ATOM 625 O O . LYS A 1 79 ? -17.294 9.427 -18.644 1.00 43.09 79 LYS A O 1
ATOM 630 N N . GLY A 1 80 ? -17.417 11.392 -19.784 1.00 36.75 80 GLY A N 1
ATOM 631 C CA . GLY A 1 80 ? -16.043 11.902 -19.748 1.00 36.75 80 GLY A CA 1
ATOM 632 C C . GLY A 1 80 ? -14.937 10.852 -19.814 1.00 36.75 80 GLY A C 1
ATOM 633 O O . GLY A 1 80 ? -14.732 10.102 -18.868 1.00 36.75 80 GLY A O 1
ATOM 634 N N . GLY A 1 81 ? -14.179 10.863 -20.914 1.00 39.88 81 GLY A N 1
ATOM 635 C CA . GLY A 1 81 ? -13.022 9.993 -21.116 1.00 39.88 81 GLY A CA 1
ATOM 636 C C . GLY A 1 81 ? -12.160 9.836 -19.863 1.00 39.88 81 GLY A C 1
ATOM 637 O O . GLY A 1 81 ? -12.023 10.780 -19.080 1.00 39.88 81 GLY A O 1
ATOM 638 N N . GLN A 1 82 ? -11.619 8.622 -19.707 1.00 42.66 82 GLN A N 1
ATOM 639 C CA . GLN A 1 82 ? -10.654 8.208 -18.688 1.00 42.66 82 GLN A CA 1
ATOM 640 C C . GLN A 1 82 ? -9.889 9.419 -18.147 1.00 42.66 82 GLN A C 1
ATOM 642 O O . GLN A 1 82 ? -9.340 10.166 -18.970 1.00 42.66 82 GLN A O 1
ATOM 647 N N . PRO A 1 83 ? -9.872 9.668 -16.818 1.00 46.03 83 PRO A N 1
ATOM 648 C CA . PRO A 1 83 ? -9.139 10.801 -16.279 1.00 46.03 83 PRO A CA 1
ATOM 649 C C . PRO A 1 83 ? -7.751 10.756 -16.902 1.00 46.03 83 PRO A C 1
ATOM 651 O O . PRO A 1 83 ? -7.050 9.761 -16.756 1.00 46.03 83 PRO A O 1
ATOM 654 N N . ARG A 1 84 ? -7.412 11.787 -17.688 1.00 53.12 84 ARG A N 1
ATOM 655 C CA . ARG A 1 84 ? -6.152 11.876 -18.437 1.00 53.12 84 ARG A CA 1
ATOM 656 C C . ARG A 1 84 ? -5.013 12.135 -17.449 1.00 53.12 84 ARG A C 1
ATOM 658 O O . ARG A 1 84 ? -4.321 13.143 -17.539 1.00 53.12 84 ARG A O 1
ATOM 665 N N . THR A 1 85 ? -4.873 11.285 -16.435 1.00 59.38 85 THR A N 1
ATOM 666 C CA . THR A 1 85 ? -3.634 11.139 -15.695 1.00 59.38 85 THR A CA 1
ATOM 667 C C . THR A 1 85 ? -2.661 10.606 -16.731 1.00 59.38 85 THR A C 1
ATOM 669 O O . THR A 1 85 ? -2.916 9.573 -17.342 1.00 59.38 85 THR A O 1
ATOM 672 N N . GLY A 1 86 ? -1.571 11.315 -17.006 1.00 74.94 86 GLY A N 1
ATOM 673 C CA . GLY A 1 86 ? -0.523 10.850 -17.919 1.00 74.94 86 GLY A CA 1
ATOM 674 C C . GLY A 1 86 ? 0.245 9.638 -17.380 1.00 74.94 86 GLY A C 1
ATOM 675 O O . GLY A 1 86 ? 1.382 9.438 -17.779 1.00 74.94 86 GLY A O 1
ATOM 676 N N . VAL A 1 87 ? -0.359 8.879 -16.459 1.00 86.19 87 VAL A N 1
ATOM 677 C CA . VAL A 1 87 ? 0.154 7.719 -15.735 1.00 86.19 87 VAL A CA 1
ATOM 678 C C . VAL A 1 87 ? -0.946 6.658 -15.735 1.00 86.19 87 VAL A C 1
ATOM 680 O O . VAL A 1 87 ? -2.110 6.969 -15.457 1.00 86.19 87 VAL A O 1
ATOM 683 N N . THR A 1 88 ? -0.573 5.421 -16.054 1.00 91.31 88 THR A N 1
ATOM 684 C CA . THR A 1 88 ? -1.454 4.247 -16.044 1.00 91.31 88 THR A CA 1
ATOM 685 C C . THR A 1 88 ? -1.421 3.540 -14.686 1.00 91.31 88 THR A C 1
ATOM 687 O O . THR A 1 88 ? -0.516 3.754 -13.878 1.00 91.31 88 THR A O 1
ATOM 690 N N . VAL A 1 89 ? -2.392 2.652 -14.445 1.00 93.62 89 VAL A N 1
ATOM 691 C CA . VAL A 1 89 ? -2.391 1.757 -13.274 1.00 93.62 89 VAL A CA 1
ATOM 692 C C . VAL A 1 89 ? -1.119 0.905 -13.235 1.00 93.62 89 VAL A C 1
ATOM 694 O O . VAL A 1 89 ? -0.481 0.822 -12.189 1.00 93.62 89 VAL A O 1
ATOM 697 N N . GLU A 1 90 ? -0.739 0.295 -14.365 1.00 95.31 90 GLU A N 1
ATOM 698 C CA . GLU A 1 90 ? 0.481 -0.520 -14.463 1.00 95.31 90 GLU A CA 1
ATOM 699 C C . GLU A 1 90 ? 1.714 0.314 -14.107 1.00 95.31 90 GLU A C 1
ATOM 701 O O . GLU A 1 90 ? 2.500 -0.102 -13.261 1.00 95.31 90 GLU A O 1
ATOM 706 N N . GLY A 1 91 ? 1.834 1.524 -14.663 1.00 94.81 91 GLY A N 1
ATOM 707 C CA . GLY A 1 91 ? 2.932 2.439 -14.362 1.00 94.81 91 GLY A CA 1
ATOM 708 C C . GLY A 1 91 ? 3.048 2.763 -12.873 1.00 94.81 91 GLY A C 1
ATOM 709 O O . GLY A 1 91 ? 4.132 2.652 -12.305 1.00 94.81 91 GLY A O 1
ATOM 710 N N . LEU A 1 92 ? 1.940 3.110 -12.212 1.00 95.38 92 LEU A N 1
ATOM 711 C CA . LEU A 1 92 ? 1.958 3.406 -10.777 1.00 95.38 92 LEU A CA 1
ATOM 712 C C . LEU A 1 92 ? 2.362 2.184 -9.936 1.00 95.38 92 LEU A C 1
ATOM 714 O O . LEU A 1 92 ? 3.221 2.304 -9.066 1.00 95.38 92 LEU A O 1
ATOM 718 N N . LEU A 1 93 ? 1.791 1.010 -10.209 1.00 96.50 93 LEU A N 1
ATOM 719 C CA . LEU A 1 93 ? 2.113 -0.216 -9.470 1.00 96.50 93 LEU A CA 1
ATOM 720 C C . LEU A 1 93 ? 3.573 -0.653 -9.668 1.00 96.50 93 LEU A C 1
ATOM 722 O O . LEU A 1 93 ? 4.228 -1.063 -8.711 1.00 96.50 93 LEU A O 1
ATOM 726 N N . VAL A 1 94 ? 4.106 -0.519 -10.885 1.00 96.75 94 VAL A N 1
ATOM 727 C CA . VAL A 1 94 ? 5.522 -0.787 -11.181 1.00 96.75 94 VAL A CA 1
ATOM 728 C C . VAL A 1 94 ? 6.423 0.183 -10.421 1.00 96.75 94 VAL A C 1
ATOM 730 O O . VAL A 1 94 ? 7.400 -0.247 -9.812 1.00 96.75 94 VAL A O 1
ATOM 733 N N . ALA A 1 95 ? 6.079 1.472 -10.383 1.00 95.75 95 ALA A N 1
ATOM 734 C CA . ALA A 1 95 ? 6.834 2.463 -9.621 1.00 95.75 95 ALA A CA 1
ATOM 735 C C . ALA A 1 95 ? 6.867 2.136 -8.122 1.00 95.75 95 ALA A C 1
ATOM 737 O O . ALA A 1 95 ? 7.927 2.207 -7.506 1.00 95.75 95 ALA A O 1
ATOM 738 N N . MET A 1 96 ? 5.726 1.734 -7.554 1.00 96.56 96 MET A N 1
ATOM 739 C CA . MET A 1 96 ? 5.627 1.299 -6.159 1.00 96.56 96 MET A CA 1
ATOM 740 C C . MET A 1 96 ? 6.536 0.097 -5.874 1.00 96.56 96 MET A C 1
ATOM 742 O O . MET A 1 96 ? 7.276 0.114 -4.893 1.00 96.56 96 MET A O 1
ATOM 746 N N . LEU A 1 97 ? 6.522 -0.920 -6.743 1.00 95.88 97 LEU A N 1
ATOM 747 C CA . LEU A 1 97 ? 7.364 -2.108 -6.586 1.00 95.88 97 LEU A CA 1
ATOM 748 C C . LEU A 1 97 ? 8.859 -1.776 -6.699 1.00 95.88 97 LEU A C 1
ATOM 750 O O . LEU A 1 97 ? 9.649 -2.236 -5.880 1.00 95.88 97 LEU A O 1
ATOM 754 N N . LEU A 1 98 ? 9.258 -0.953 -7.671 1.00 95.62 98 LEU A N 1
ATOM 755 C CA . LEU A 1 98 ? 10.656 -0.542 -7.833 1.00 95.62 98 LEU A CA 1
ATOM 756 C C . LEU A 1 98 ? 11.154 0.286 -6.640 1.00 95.62 98 LEU A C 1
ATOM 758 O O . LEU A 1 98 ? 12.264 0.064 -6.167 1.00 95.62 98 LEU A O 1
ATOM 762 N N . VAL A 1 99 ? 10.331 1.198 -6.110 1.00 95.12 99 VAL A N 1
ATOM 763 C CA . VAL A 1 99 ? 10.666 1.975 -4.901 1.00 95.12 99 VAL A CA 1
ATOM 764 C C . VAL A 1 99 ? 10.830 1.059 -3.685 1.00 95.12 99 VAL A C 1
ATOM 766 O O . VAL A 1 99 ? 11.764 1.253 -2.905 1.00 95.12 99 VAL A O 1
ATOM 769 N N . ALA A 1 100 ? 9.988 0.028 -3.557 1.00 93.25 100 ALA A N 1
ATOM 770 C CA . ALA A 1 100 ? 10.116 -0.976 -2.504 1.00 93.25 100 ALA A CA 1
ATOM 771 C C . ALA A 1 100 ? 11.405 -1.812 -2.642 1.00 93.25 100 ALA A C 1
ATOM 773 O O . ALA A 1 100 ? 12.098 -2.028 -1.649 1.00 93.25 100 ALA A O 1
ATOM 774 N N . ILE A 1 101 ? 11.762 -2.237 -3.861 1.00 92.00 101 ILE A N 1
ATOM 775 C CA . ILE A 1 101 ? 13.017 -2.963 -4.144 1.00 92.00 101 ILE A CA 1
ATOM 776 C C . ILE A 1 101 ? 14.238 -2.109 -3.778 1.00 92.00 101 ILE A C 1
ATOM 778 O O . ILE A 1 101 ? 15.185 -2.605 -3.165 1.00 92.00 101 ILE A O 1
ATOM 782 N N . ASP A 1 102 ? 14.182 -0.812 -4.074 1.00 91.62 102 ASP A N 1
ATOM 783 C CA . ASP A 1 102 ? 15.236 0.147 -3.738 1.00 91.62 102 ASP A CA 1
ATOM 784 C C . ASP A 1 102 ? 15.249 0.551 -2.257 1.00 91.62 102 ASP A C 1
ATOM 786 O O . ASP A 1 102 ? 16.072 1.372 -1.853 1.00 91.62 102 ASP A O 1
ATOM 790 N N . ARG A 1 103 ? 14.361 -0.027 -1.433 1.00 90.88 103 ARG A N 1
ATOM 791 C CA . ARG A 1 103 ? 14.257 0.228 0.013 1.00 90.88 103 ARG A CA 1
ATOM 792 C C . ARG A 1 103 ? 14.056 1.708 0.347 1.00 90.88 103 ARG A C 1
ATOM 794 O O . ARG A 1 103 ? 14.479 2.183 1.400 1.00 90.88 103 ARG A O 1
ATOM 801 N N . LYS A 1 104 ? 13.394 2.438 -0.550 1.00 89.19 104 LYS A N 1
ATOM 802 C CA . LYS A 1 104 ? 13.020 3.837 -0.346 1.00 89.19 104 LYS A CA 1
ATOM 803 C C . LYS A 1 104 ? 11.672 3.936 0.355 1.00 89.19 104 LYS A C 1
ATOM 805 O O . LYS A 1 104 ? 10.865 3.007 0.349 1.00 89.19 104 LYS A O 1
ATOM 810 N N . ALA A 1 105 ? 11.419 5.090 0.961 1.00 88.19 105 ALA A N 1
ATOM 811 C CA . ALA A 1 105 ? 10.134 5.358 1.584 1.00 88.19 105 ALA A CA 1
ATOM 812 C C . ALA A 1 105 ? 9.006 5.354 0.534 1.00 88.19 105 ALA A C 1
ATOM 814 O O . ALA A 1 105 ? 9.146 5.909 -0.554 1.00 88.19 105 ALA A O 1
ATOM 815 N N . MET A 1 106 ? 7.862 4.754 0.871 1.00 92.12 106 MET A N 1
ATOM 816 C CA . MET A 1 106 ? 6.710 4.582 -0.030 1.00 92.12 106 MET A CA 1
ATOM 817 C C . MET A 1 106 ? 5.884 5.872 -0.175 1.00 92.12 106 MET A C 1
ATOM 819 O O . MET A 1 106 ? 4.684 5.909 0.100 1.00 92.12 106 MET A O 1
ATOM 823 N N . HIS A 1 107 ? 6.537 6.963 -0.572 1.00 90.19 107 HIS A N 1
ATOM 824 C CA . HIS A 1 107 ? 5.919 8.271 -0.767 1.00 90.19 107 HIS A CA 1
ATOM 825 C C . HIS A 1 107 ? 5.540 8.502 -2.234 1.00 90.19 107 HIS A C 1
ATOM 827 O O . HIS A 1 107 ? 6.265 8.128 -3.152 1.00 90.19 107 HIS A O 1
ATOM 833 N N . LEU A 1 108 ? 4.439 9.225 -2.471 1.00 90.06 108 LEU A N 1
ATOM 834 C CA . LEU A 1 108 ? 3.990 9.569 -3.831 1.00 90.06 108 LEU A CA 1
ATOM 835 C C . LEU A 1 108 ? 5.044 10.369 -4.621 1.00 90.06 108 LEU A C 1
ATOM 837 O O . LEU A 1 108 ? 5.118 10.251 -5.844 1.00 90.06 108 LEU A O 1
ATOM 841 N N . GLY A 1 109 ? 5.874 11.155 -3.925 1.00 86.50 109 GLY A N 1
ATOM 842 C CA . GLY A 1 109 ? 7.017 11.851 -4.521 1.00 86.50 109 GLY A CA 1
ATOM 843 C C . GLY A 1 109 ? 8.081 10.894 -5.066 1.00 86.50 109 GLY A C 1
ATOM 844 O O . GLY A 1 109 ? 8.576 11.120 -6.167 1.00 86.50 109 GLY A O 1
ATOM 845 N N . GLU A 1 110 ? 8.358 9.789 -4.367 1.00 89.50 110 GLU A N 1
ATOM 846 C CA . GLU A 1 110 ? 9.300 8.754 -4.820 1.00 89.50 110 GLU A CA 1
ATOM 847 C C . GLU A 1 110 ? 8.762 7.995 -6.034 1.00 89.50 110 GLU A C 1
ATOM 849 O O . GLU A 1 110 ? 9.509 7.717 -6.969 1.00 89.50 110 GLU A O 1
ATOM 854 N N . PHE A 1 111 ? 7.452 7.727 -6.095 1.00 92.12 111 PHE A N 1
ATOM 855 C CA . PHE A 1 111 ? 6.843 7.124 -7.289 1.00 92.12 111 PHE A CA 1
ATOM 856 C C . PHE A 1 111 ? 6.946 8.061 -8.501 1.00 92.12 111 PHE A C 1
ATOM 858 O O . PHE A 1 111 ? 7.230 7.614 -9.613 1.00 92.12 111 PHE A O 1
ATOM 865 N N . SER A 1 112 ? 6.769 9.370 -8.282 1.00 88.38 112 SER A N 1
ATOM 866 C CA . SER A 1 112 ? 6.973 10.391 -9.316 1.00 88.38 112 SER A CA 1
ATOM 867 C C . SER A 1 112 ? 8.420 10.429 -9.788 1.00 88.38 112 SER A C 1
ATOM 869 O O . SER A 1 112 ? 8.675 10.400 -10.993 1.00 88.38 112 SER A O 1
ATOM 871 N N . ALA A 1 113 ? 9.368 10.445 -8.851 1.00 84.50 113 ALA A N 1
ATOM 872 C CA . ALA A 1 113 ? 10.787 10.432 -9.164 1.00 84.50 113 ALA A CA 1
ATOM 873 C C . ALA A 1 113 ? 11.183 9.162 -9.929 1.00 84.50 113 ALA A C 1
ATOM 875 O O . ALA A 1 113 ? 11.883 9.244 -10.935 1.00 84.50 113 ALA A O 1
ATOM 876 N N . MET A 1 114 ? 10.670 7.999 -9.525 1.00 90.00 114 MET A N 1
ATOM 877 C CA . MET A 1 114 ? 10.893 6.730 -10.212 1.00 90.00 114 MET A CA 1
ATOM 878 C C . MET A 1 114 ? 10.446 6.794 -11.680 1.00 90.00 114 MET A C 1
ATOM 880 O O . MET A 1 114 ? 11.254 6.575 -12.586 1.00 90.00 114 MET A O 1
ATOM 884 N N . LEU A 1 115 ? 9.184 7.166 -11.925 1.00 88.81 115 LEU A N 1
ATOM 885 C CA . LEU A 1 115 ? 8.596 7.186 -13.269 1.00 88.81 115 LEU A CA 1
ATOM 886 C C . LEU A 1 115 ? 9.213 8.240 -14.188 1.00 88.81 115 LEU A C 1
ATOM 888 O O . LEU A 1 115 ? 9.379 8.004 -15.384 1.00 88.81 115 LEU A O 1
ATOM 892 N N . HIS A 1 116 ? 9.549 9.413 -13.658 1.00 80.88 116 HIS A N 1
ATOM 893 C CA . HIS A 1 116 ? 10.001 10.531 -14.483 1.00 80.88 116 HIS A CA 1
ATOM 894 C C . HIS A 1 116 ? 11.525 10.694 -14.520 1.00 80.88 116 HIS A C 1
ATOM 896 O O . HIS A 1 116 ? 12.029 11.334 -15.443 1.00 80.88 116 HIS A O 1
ATOM 902 N N . HIS A 1 117 ? 12.272 10.129 -13.566 1.00 78.19 117 HIS A N 1
ATOM 903 C CA . HIS A 1 117 ? 13.714 10.382 -13.415 1.00 78.19 117 HIS A CA 1
ATOM 904 C C . HIS A 1 117 ? 14.585 9.136 -13.320 1.00 78.19 117 HIS A C 1
ATOM 906 O O . HIS A 1 117 ? 15.793 9.285 -13.199 1.00 78.19 117 HIS A O 1
ATOM 912 N N . ARG A 1 118 ? 14.032 7.924 -13.311 1.00 86.38 118 ARG A N 1
ATOM 913 C CA . ARG A 1 118 ? 14.871 6.731 -13.119 1.00 86.38 118 ARG A CA 1
ATOM 914 C C . ARG A 1 118 ? 14.648 5.660 -14.168 1.00 86.38 118 ARG A C 1
ATOM 916 O O . ARG A 1 118 ? 15.597 4.969 -14.510 1.00 86.38 118 ARG A O 1
ATOM 923 N N . ILE A 1 119 ? 13.451 5.576 -14.738 1.00 88.62 119 ILE A N 1
ATOM 924 C CA . ILE A 1 119 ? 13.176 4.687 -15.873 1.00 88.62 119 ILE A CA 1
ATOM 925 C C . ILE A 1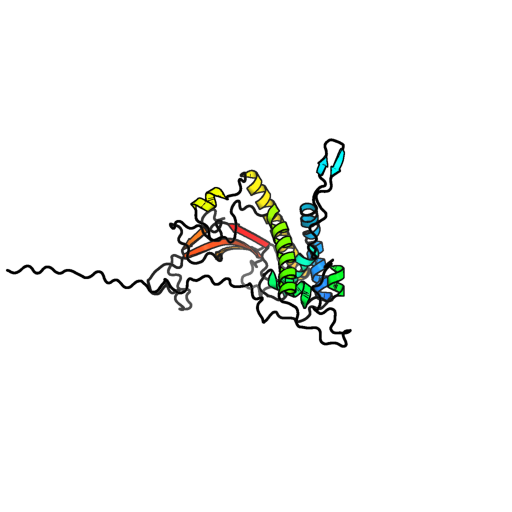 119 ? 13.459 5.363 -17.222 1.00 88.62 119 ILE A C 1
ATOM 927 O O . ILE A 1 119 ? 13.308 6.583 -17.373 1.00 88.62 119 ILE A O 1
ATOM 931 N N . SER A 1 120 ? 13.855 4.564 -18.214 1.00 86.62 120 SER A N 1
ATOM 932 C CA . SER A 1 120 ? 14.187 5.047 -19.554 1.00 86.62 120 SER A CA 1
ATOM 933 C C . SER A 1 120 ? 12.964 5.601 -20.311 1.00 86.62 120 SER A C 1
ATOM 935 O O . SER A 1 120 ? 11.812 5.279 -19.993 1.00 86.62 120 SER A O 1
ATOM 937 N N . PRO A 1 121 ? 13.169 6.435 -21.350 1.00 83.69 121 PRO A N 1
ATOM 938 C CA . PRO A 1 121 ? 12.086 6.882 -22.228 1.00 83.69 121 PRO A CA 1
ATOM 939 C C . PRO A 1 121 ? 11.315 5.737 -22.906 1.00 83.69 121 PRO A C 1
ATOM 941 O O . PRO A 1 121 ? 10.097 5.844 -23.066 1.00 83.69 121 PRO A O 1
ATOM 944 N N . ALA A 1 122 ? 12.001 4.646 -23.269 1.00 87.00 122 ALA A N 1
ATOM 945 C CA . ALA A 1 122 ? 11.378 3.464 -23.861 1.00 87.00 122 ALA A CA 1
ATOM 946 C C . ALA A 1 122 ? 10.396 2.824 -22.870 1.00 87.00 122 ALA A C 1
ATOM 948 O O . ALA A 1 122 ? 9.202 2.735 -23.155 1.00 87.00 122 ALA A O 1
ATOM 949 N N . MET A 1 123 ? 10.855 2.538 -21.649 1.00 91.62 123 MET A N 1
ATOM 950 C CA . MET A 1 123 ? 10.017 1.960 -20.594 1.00 91.62 123 MET A CA 1
ATOM 951 C C . MET A 1 123 ? 8.841 2.856 -20.196 1.00 91.62 123 MET A C 1
ATOM 953 O O . MET A 1 123 ? 7.741 2.370 -19.943 1.00 91.62 123 MET A O 1
ATOM 957 N N . ARG A 1 124 ? 9.018 4.183 -20.192 1.00 88.50 124 ARG A N 1
ATOM 958 C CA . ARG A 1 124 ? 7.897 5.121 -19.993 1.00 88.50 124 ARG A CA 1
ATOM 959 C C . ARG A 1 124 ? 6.819 4.975 -21.058 1.00 88.50 124 ARG A C 1
ATOM 961 O O . ARG A 1 124 ? 5.634 5.008 -20.730 1.00 88.50 124 ARG A O 1
ATOM 968 N N . THR A 1 125 ? 7.233 4.840 -22.314 1.00 86.56 125 THR A N 1
ATOM 969 C CA . THR A 1 125 ? 6.315 4.660 -23.442 1.00 86.56 125 THR A CA 1
ATOM 970 C C . THR A 1 125 ? 5.553 3.350 -23.289 1.00 86.56 125 THR A C 1
ATOM 972 O O . THR A 1 125 ? 4.328 3.338 -23.382 1.00 86.56 125 THR A O 1
ATOM 975 N N . GLU A 1 126 ? 6.257 2.272 -22.948 1.00 90.56 126 GLU A N 1
ATOM 976 C CA . GLU A 1 126 ? 5.653 0.957 -22.735 1.00 90.56 126 GLU A CA 1
ATOM 977 C C . GLU A 1 126 ? 4.696 0.898 -21.539 1.00 90.56 126 GLU A C 1
ATOM 979 O O . GLU A 1 126 ? 3.698 0.181 -21.579 1.00 90.56 126 GLU A O 1
ATOM 984 N N . LEU A 1 127 ? 4.957 1.676 -20.487 1.00 91.00 127 LEU A N 1
ATOM 985 C CA . LEU A 1 127 ? 4.061 1.831 -19.337 1.00 91.00 127 LEU A CA 1
ATOM 986 C C . LEU A 1 127 ? 2.899 2.805 -19.608 1.00 91.00 127 LEU A C 1
ATOM 988 O O . LEU A 1 127 ? 2.089 3.065 -18.715 1.00 91.00 127 LEU A O 1
ATOM 992 N N . GLY A 1 128 ? 2.799 3.372 -20.814 1.00 84.56 128 GLY A N 1
ATOM 993 C CA . GLY A 1 128 ? 1.747 4.318 -21.180 1.00 84.56 128 GLY A CA 1
ATOM 994 C C . GLY A 1 128 ? 1.841 5.650 -20.431 1.00 84.56 128 GLY A C 1
ATOM 995 O O . GLY A 1 128 ? 0.821 6.279 -20.146 1.00 84.56 128 GLY A O 1
ATOM 996 N N . ILE A 1 129 ? 3.051 6.097 -20.083 1.00 83.06 129 ILE A N 1
ATOM 997 C CA . ILE A 1 129 ? 3.279 7.400 -19.450 1.00 83.06 129 ILE A CA 1
ATOM 998 C C . ILE A 1 129 ? 3.212 8.489 -20.535 1.00 83.06 129 ILE A C 1
ATOM 1000 O O . ILE A 1 129 ? 4.223 8.936 -21.070 1.00 83.06 129 ILE A O 1
ATOM 1004 N N . LEU A 1 130 ? 1.985 8.888 -20.891 1.00 61.50 130 LEU A N 1
ATOM 1005 C CA . LEU A 1 130 ? 1.651 9.719 -22.065 1.00 61.50 130 LEU A CA 1
ATOM 1006 C C . LEU A 1 130 ? 2.215 11.151 -22.030 1.00 61.50 130 LEU A C 1
ATOM 1008 O O . LEU A 1 130 ? 2.169 11.856 -23.038 1.00 61.50 130 LEU A O 1
ATOM 1012 N N . ARG A 1 131 ? 2.689 11.620 -20.870 1.00 59.53 131 ARG A N 1
ATOM 1013 C CA . ARG A 1 131 ? 3.302 12.946 -20.696 1.00 59.53 131 ARG A CA 1
ATOM 1014 C C . ARG A 1 131 ? 4.487 12.853 -19.733 1.00 59.53 131 ARG A C 1
ATOM 1016 O O . ARG A 1 131 ? 4.312 13.143 -18.547 1.00 59.53 131 ARG A O 1
ATOM 1023 N N . PRO A 1 132 ? 5.693 12.467 -20.186 1.00 54.97 132 PRO A N 1
ATOM 1024 C CA . PRO A 1 132 ? 6.878 12.762 -19.394 1.00 54.97 132 PRO A CA 1
ATOM 1025 C C . PRO A 1 132 ? 6.944 14.284 -19.219 1.00 54.97 132 PRO A C 1
ATOM 1027 O O . PRO A 1 132 ? 6.750 15.027 -20.182 1.00 54.97 132 PRO A O 1
ATOM 1030 N N . ALA A 1 133 ? 7.151 14.765 -17.992 1.00 50.88 133 ALA A N 1
ATOM 1031 C CA . ALA A 1 133 ? 7.401 16.185 -17.784 1.00 50.88 133 ALA A CA 1
ATOM 1032 C C . ALA A 1 133 ? 8.603 16.608 -18.668 1.00 50.88 133 ALA A C 1
ATOM 1034 O O . ALA A 1 133 ? 9.617 15.897 -18.674 1.00 50.88 133 ALA A O 1
ATOM 1035 N N . PRO A 1 134 ? 8.487 17.683 -19.475 1.00 43.06 134 PRO A N 1
ATOM 1036 C CA . PRO A 1 134 ? 9.568 18.126 -20.352 1.00 43.06 134 PRO A CA 1
ATOM 1037 C C . PRO A 1 134 ? 10.871 18.340 -19.565 1.00 43.06 134 PRO A C 1
ATOM 1039 O O . PRO A 1 134 ? 10.851 18.852 -18.451 1.00 43.06 134 PRO A O 1
ATOM 1042 N N . GLY A 1 135 ? 12.014 17.931 -20.127 1.00 46.72 135 GLY A N 1
ATOM 1043 C CA . GLY A 1 135 ? 13.335 18.151 -19.514 1.00 46.72 135 GLY A CA 1
ATOM 1044 C C . GLY A 1 135 ? 13.838 17.059 -18.559 1.00 46.72 135 GLY A C 1
ATOM 1045 O O . GLY A 1 135 ? 14.893 17.226 -17.954 1.00 46.72 135 GLY A O 1
ATOM 1046 N N . LEU A 1 136 ? 13.138 15.927 -18.435 1.00 52.44 136 LEU A N 1
ATOM 1047 C CA . LEU A 1 136 ? 13.464 14.882 -17.459 1.00 52.44 136 LEU A CA 1
ATOM 1048 C C . LEU A 1 136 ? 13.946 13.590 -18.128 1.00 52.44 136 LEU A C 1
ATOM 1050 O O . LEU A 1 136 ? 13.174 12.789 -18.656 1.00 52.44 136 LEU A O 1
ATOM 1054 N N . LEU A 1 137 ? 15.275 13.434 -18.142 1.00 44.78 137 LEU A N 1
ATOM 1055 C CA . LEU A 1 137 ? 16.079 12.337 -18.714 1.00 44.78 137 LEU A CA 1
ATOM 1056 C C . LEU A 1 137 ? 15.920 12.027 -20.209 1.00 44.78 137 LEU A C 1
ATOM 1058 O O . LEU A 1 137 ? 16.810 11.402 -20.772 1.00 44.78 137 LEU A O 1
ATOM 1062 N N . ALA A 1 138 ? 14.854 12.480 -20.869 1.00 41.22 138 ALA A N 1
ATOM 1063 C CA . ALA A 1 138 ? 14.611 12.182 -22.279 1.00 41.22 138 ALA A CA 1
ATOM 1064 C C . ALA A 1 138 ? 15.524 12.937 -23.265 1.00 41.22 138 ALA A C 1
ATOM 1066 O O . ALA A 1 138 ? 15.613 12.516 -24.406 1.00 41.22 138 ALA A O 1
ATOM 1067 N N . ASP A 1 139 ? 16.243 13.985 -22.847 1.00 42.66 139 ASP A N 1
ATOM 1068 C CA . ASP A 1 139 ? 16.931 14.888 -23.790 1.00 42.66 139 ASP A CA 1
ATOM 1069 C C . ASP A 1 139 ? 18.427 15.106 -23.503 1.00 42.66 139 ASP A C 1
ATOM 1071 O O . ASP A 1 139 ? 19.025 16.041 -24.031 1.00 42.66 139 ASP A O 1
ATOM 1075 N N . ARG A 1 140 ? 19.089 14.265 -22.692 1.00 45.16 140 ARG A N 1
ATOM 1076 C CA . ARG A 1 140 ? 20.545 14.429 -22.481 1.00 45.16 140 ARG A CA 1
ATOM 1077 C C . ARG A 1 140 ? 21.381 14.105 -23.724 1.00 45.16 140 ARG A C 1
ATOM 1079 O O . ARG A 1 140 ? 22.466 14.653 -23.861 1.00 45.16 140 ARG A O 1
ATOM 1086 N N . ALA A 1 141 ? 20.885 13.250 -24.619 1.00 45.03 141 ALA A N 1
ATOM 1087 C CA . ALA A 1 141 ? 21.639 12.797 -25.789 1.00 45.03 141 ALA A CA 1
ATOM 1088 C C . ALA A 1 141 ? 21.471 13.682 -27.042 1.00 45.03 141 ALA A C 1
ATOM 1090 O O . ALA A 1 141 ? 22.254 13.535 -27.972 1.00 45.03 141 ALA A O 1
ATOM 1091 N N . SER A 1 142 ? 20.479 14.586 -27.091 1.00 42.84 142 SER A N 1
ATOM 1092 C CA . SER A 1 142 ? 20.098 15.258 -28.350 1.00 42.84 142 SER A CA 1
ATOM 1093 C C . SER A 1 142 ? 19.986 16.789 -28.291 1.00 42.84 142 SER A C 1
ATOM 1095 O O . SER A 1 142 ? 19.619 17.396 -29.296 1.00 42.84 142 SER A O 1
ATOM 1097 N N . ALA A 1 143 ? 20.294 17.442 -27.166 1.00 44.69 143 ALA A N 1
ATOM 1098 C CA . ALA A 1 143 ? 20.145 18.893 -27.036 1.00 44.69 143 ALA A CA 1
ATOM 1099 C C . ALA A 1 143 ? 21.504 19.611 -26.971 1.00 44.69 143 ALA A C 1
ATOM 1101 O O . ALA A 1 143 ? 22.176 19.610 -25.943 1.00 44.69 143 ALA A O 1
ATOM 1102 N N . SER A 1 144 ? 21.871 20.308 -28.050 1.00 40.94 144 SER A N 1
ATOM 1103 C CA . SER A 1 144 ? 23.017 21.230 -28.145 1.00 40.94 144 SER A CA 1
ATOM 1104 C C . SER A 1 144 ? 22.820 22.545 -27.369 1.00 40.94 144 SER A C 1
ATOM 1106 O O . SER A 1 144 ? 23.499 23.540 -27.616 1.00 40.94 144 SER A O 1
ATOM 1108 N N . THR A 1 145 ? 21.861 22.601 -26.445 1.00 39.91 145 THR A N 1
ATOM 1109 C CA . THR A 1 145 ? 21.542 23.796 -25.660 1.00 39.91 145 THR A CA 1
ATOM 1110 C C . THR A 1 145 ? 21.226 23.375 -24.227 1.00 39.91 145 THR A C 1
ATOM 1112 O O . THR A 1 145 ? 20.372 22.504 -24.038 1.00 39.91 145 THR A O 1
ATOM 1115 N N . PRO A 1 146 ? 21.870 23.966 -23.202 1.00 39.72 146 PRO A N 1
ATOM 1116 C CA . PRO A 1 146 ? 21.566 23.658 -21.811 1.00 39.72 146 PRO A CA 1
ATOM 1117 C C . PRO A 1 146 ? 20.133 24.107 -21.511 1.00 39.72 146 PRO A C 1
ATOM 1119 O O . PRO A 1 146 ? 19.841 25.298 -21.382 1.00 39.72 146 PRO A O 1
ATOM 1122 N N . ARG A 1 147 ? 19.199 23.153 -21.453 1.00 45.75 147 ARG A N 1
ATOM 1123 C CA . ARG A 1 147 ? 17.818 23.440 -21.063 1.00 45.75 147 ARG A CA 1
ATOM 1124 C C . ARG A 1 147 ? 17.806 23.794 -19.576 1.00 45.75 147 ARG A C 1
ATOM 1126 O O . ARG A 1 147 ? 18.409 23.096 -18.764 1.00 45.75 147 ARG A O 1
ATOM 1133 N N . LYS A 1 148 ? 17.128 24.900 -19.250 1.00 45.44 148 LYS A N 1
ATOM 1134 C CA . LYS A 1 148 ? 16.895 25.378 -17.882 1.00 45.44 148 LYS A CA 1
ATOM 1135 C C . LYS A 1 148 ? 16.396 24.235 -16.994 1.00 45.44 148 LYS A C 1
ATOM 1137 O O . LYS A 1 148 ? 15.608 23.403 -17.437 1.00 45.44 148 LYS A O 1
ATOM 1142 N N . THR A 1 149 ? 16.870 24.243 -15.755 1.00 53.66 149 THR A N 1
ATOM 1143 C CA . THR A 1 149 ? 16.419 23.441 -14.615 1.00 53.66 149 THR A CA 1
ATOM 1144 C C . THR A 1 149 ? 14.925 23.127 -14.702 1.00 53.66 149 THR A C 1
ATOM 1146 O O . THR A 1 149 ? 14.120 24.029 -14.936 1.00 53.66 149 THR A O 1
ATOM 1149 N N . VAL A 1 150 ? 14.568 21.856 -14.506 1.00 57.78 150 VAL A N 1
ATOM 1150 C CA . VAL A 1 150 ? 13.181 21.372 -14.413 1.00 57.78 150 VAL A CA 1
ATOM 1151 C C . VAL A 1 150 ? 12.388 22.319 -13.524 1.00 57.78 150 VAL A C 1
ATOM 1153 O O . VAL A 1 150 ? 12.784 22.573 -12.382 1.00 57.78 150 VAL A O 1
ATOM 1156 N N . SER A 1 151 ? 11.294 22.882 -14.035 1.00 62.25 151 SER A N 1
ATOM 1157 C CA . SER A 1 151 ? 10.553 23.861 -13.253 1.00 62.25 151 SER A CA 1
ATOM 1158 C C . SER A 1 151 ? 9.826 23.164 -12.102 1.00 62.25 151 SER A C 1
ATOM 1160 O O . SER A 1 151 ? 9.250 22.084 -12.246 1.00 62.25 151 SER A O 1
ATOM 1162 N N . ARG A 1 152 ? 9.777 23.819 -10.940 1.00 68.56 152 ARG A N 1
ATOM 1163 C CA . ARG A 1 152 ? 9.005 23.353 -9.776 1.00 68.56 152 ARG A CA 1
ATOM 1164 C C . ARG A 1 152 ? 7.548 23.006 -10.129 1.00 68.56 152 ARG A C 1
ATOM 1166 O O . ARG A 1 152 ? 6.966 22.089 -9.551 1.00 68.56 152 ARG A O 1
ATOM 1173 N N . ALA A 1 153 ? 6.957 23.749 -11.065 1.00 69.12 153 ALA A N 1
ATOM 1174 C CA . ALA A 1 153 ? 5.588 23.545 -11.524 1.00 69.12 153 ALA A CA 1
ATOM 1175 C C . ALA A 1 153 ? 5.406 22.203 -12.253 1.00 69.12 153 ALA A C 1
ATOM 1177 O O . ALA A 1 153 ? 4.387 21.537 -12.065 1.00 69.12 153 ALA A O 1
ATOM 1178 N N . GLU A 1 154 ? 6.392 21.781 -13.045 1.00 67.50 154 GLU A N 1
ATOM 1179 C CA . GLU A 1 154 ? 6.361 20.506 -13.766 1.00 67.50 154 GLU A CA 1
ATOM 1180 C C . GLU A 1 154 ? 6.421 19.322 -12.806 1.00 67.50 154 GLU A C 1
ATOM 1182 O O . GLU A 1 154 ? 5.579 18.425 -12.899 1.00 67.50 154 GLU A O 1
ATOM 1187 N N . THR A 1 155 ? 7.327 19.348 -11.826 1.00 70.00 155 THR A N 1
ATOM 1188 C CA . THR A 1 155 ? 7.420 18.260 -10.843 1.00 70.00 155 THR A CA 1
ATOM 1189 C C . THR A 1 155 ? 6.175 18.186 -9.964 1.00 70.00 155 THR A C 1
ATOM 1191 O O . THR A 1 155 ? 5.665 17.101 -9.693 1.00 70.00 155 THR A O 1
ATOM 1194 N N . LEU A 1 156 ? 5.601 19.334 -9.586 1.00 75.00 156 LEU A N 1
ATOM 1195 C CA . LEU A 1 156 ? 4.335 19.367 -8.854 1.00 75.00 156 LEU A CA 1
ATOM 1196 C C . LEU A 1 156 ? 3.180 18.771 -9.675 1.00 75.00 156 LEU A C 1
ATOM 1198 O O . LEU A 1 156 ? 2.348 18.037 -9.140 1.00 75.00 156 LEU A O 1
ATOM 1202 N N . ASN A 1 157 ? 3.122 19.059 -10.976 1.00 76.88 157 ASN A N 1
ATOM 1203 C CA . ASN A 1 157 ? 2.107 18.500 -11.866 1.00 76.88 157 ASN A CA 1
ATOM 1204 C C . ASN A 1 157 ? 2.277 16.990 -12.089 1.00 76.88 157 ASN A C 1
ATOM 1206 O O . ASN A 1 157 ? 1.268 16.292 -12.202 1.00 76.88 157 ASN A O 1
ATOM 1210 N N . ALA A 1 158 ? 3.509 16.478 -12.133 1.00 78.06 158 ALA A N 1
ATOM 1211 C CA . ALA A 1 158 ? 3.788 15.042 -12.188 1.00 78.06 158 ALA A CA 1
ATOM 1212 C C . ALA A 1 158 ? 3.283 14.328 -10.922 1.00 78.06 158 ALA A C 1
ATOM 1214 O O . ALA A 1 158 ? 2.442 13.428 -11.007 1.00 78.06 158 ALA A O 1
ATOM 1215 N N . THR A 1 159 ? 3.662 14.827 -9.742 1.00 83.81 159 THR A N 1
ATOM 1216 C C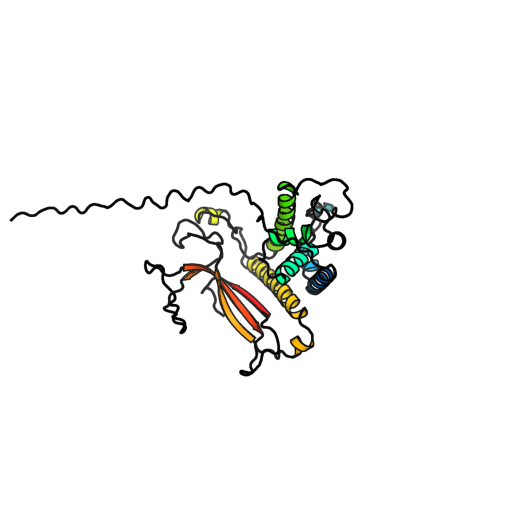A . THR A 1 159 ? 3.200 14.279 -8.458 1.00 83.81 159 THR A CA 1
ATOM 1217 C C . THR A 1 159 ? 1.675 14.319 -8.343 1.00 83.81 159 THR A C 1
ATOM 1219 O O . THR A 1 159 ? 1.064 13.323 -7.970 1.00 83.81 159 THR A O 1
ATOM 1222 N N . ARG A 1 160 ? 1.019 15.418 -8.749 1.00 84.50 160 ARG A N 1
ATOM 1223 C CA . ARG A 1 160 ? -0.455 15.538 -8.730 1.00 84.50 160 ARG A CA 1
ATOM 1224 C C . ARG A 1 160 ? -1.165 14.466 -9.560 1.00 84.50 160 ARG A C 1
ATOM 1226 O O . ARG A 1 160 ? -2.244 14.021 -9.169 1.00 84.50 160 ARG A O 1
ATOM 1233 N N . GLN A 1 161 ? -0.607 14.067 -10.703 1.00 84.44 161 GLN A N 1
ATOM 1234 C CA . GLN A 1 161 ? -1.199 13.016 -11.541 1.00 84.44 161 GLN A CA 1
ATOM 1235 C C . GLN A 1 161 ? -1.180 11.665 -10.825 1.00 84.44 161 GLN A C 1
ATOM 1237 O O . GLN A 1 161 ? -2.196 10.969 -10.813 1.00 84.44 161 GLN A O 1
ATOM 1242 N N . ILE A 1 162 ? -0.062 11.347 -10.172 1.00 88.44 162 ILE A N 1
ATOM 1243 C CA . ILE A 1 162 ? 0.102 10.136 -9.364 1.00 88.44 162 ILE A CA 1
ATOM 1244 C C . ILE A 1 162 ? -0.821 10.168 -8.150 1.00 88.44 162 ILE A C 1
ATOM 1246 O O . ILE A 1 162 ? -1.558 9.213 -7.927 1.00 88.44 162 ILE A O 1
ATOM 1250 N N . THR A 1 163 ? -0.862 11.285 -7.419 1.00 89.50 163 THR A N 1
ATOM 1251 C CA . THR A 1 163 ? -1.765 11.482 -6.277 1.00 89.50 163 THR A CA 1
ATOM 1252 C C . THR A 1 163 ? -3.220 11.237 -6.667 1.00 89.50 163 THR A C 1
ATOM 1254 O O . THR A 1 163 ? -3.926 10.498 -5.986 1.00 89.50 163 THR A O 1
ATOM 1257 N N . ARG A 1 164 ? -3.676 11.804 -7.791 1.00 88.56 164 ARG A N 1
ATOM 1258 C CA . ARG A 1 164 ? -5.044 11.592 -8.282 1.00 88.56 164 ARG A CA 1
ATOM 1259 C C . ARG A 1 164 ? -5.341 10.127 -8.586 1.00 88.56 164 ARG A C 1
ATOM 1261 O O . ARG A 1 164 ? -6.398 9.648 -8.189 1.00 88.56 164 ARG A O 1
ATOM 1268 N N . LEU A 1 165 ? -4.448 9.443 -9.303 1.00 90.69 165 LEU A N 1
ATOM 1269 C CA . LEU A 1 165 ? -4.641 8.036 -9.652 1.00 90.69 165 LEU A CA 1
ATOM 1270 C C . LEU A 1 165 ? -4.632 7.150 -8.401 1.00 90.69 165 LEU A C 1
ATOM 1272 O O . LEU A 1 165 ? -5.527 6.329 -8.232 1.00 90.69 165 LEU A O 1
ATOM 1276 N N . PHE A 1 166 ? -3.679 7.372 -7.497 1.00 93.19 166 PHE A N 1
ATOM 1277 C CA . PHE A 1 166 ? -3.574 6.642 -6.238 1.00 93.19 166 PHE A CA 1
ATOM 1278 C C . PHE A 1 166 ? -4.845 6.783 -5.390 1.00 93.19 166 PHE A C 1
ATOM 1280 O O . PHE A 1 166 ? -5.422 5.786 -4.968 1.00 93.19 166 PHE A O 1
ATOM 1287 N N . HIS A 1 167 ? -5.357 8.005 -5.205 1.00 90.38 167 HIS A N 1
ATOM 1288 C CA . HIS A 1 167 ? -6.610 8.202 -4.470 1.00 90.38 167 HIS A CA 1
ATOM 1289 C C . HIS A 1 167 ? -7.833 7.636 -5.199 1.00 90.38 167 HIS A C 1
ATOM 1291 O O . HIS A 1 167 ? -8.753 7.157 -4.540 1.00 90.38 167 HIS A O 1
ATOM 1297 N N . ALA A 1 168 ? -7.847 7.647 -6.535 1.00 91.25 168 ALA A N 1
ATOM 1298 C CA . ALA A 1 168 ? -8.903 6.992 -7.301 1.00 91.25 168 ALA A CA 1
ATOM 1299 C C . ALA A 1 168 ? -8.894 5.466 -7.095 1.00 91.25 168 ALA A C 1
ATOM 1301 O O . ALA A 1 168 ? -9.964 4.872 -7.005 1.00 91.25 168 ALA A O 1
ATOM 1302 N N . MET A 1 169 ? -7.713 4.847 -6.967 1.00 94.12 169 MET A N 1
ATOM 1303 C CA . MET A 1 169 ? -7.571 3.430 -6.608 1.00 94.12 169 MET A CA 1
ATOM 1304 C C . MET A 1 169 ? -8.009 3.163 -5.162 1.00 94.12 169 MET A C 1
ATOM 1306 O O . MET A 1 169 ? -8.710 2.195 -4.908 1.00 94.12 169 MET A O 1
ATOM 1310 N N . LEU A 1 170 ? -7.675 4.030 -4.204 1.00 92.06 170 LEU A N 1
ATOM 1311 C CA . LEU A 1 170 ? -8.090 3.819 -2.811 1.00 92.06 170 LEU A CA 1
ATOM 1312 C C . LEU A 1 170 ? -9.605 3.961 -2.595 1.00 92.06 170 LEU A C 1
ATOM 1314 O O . LEU A 1 170 ? -10.195 3.193 -1.842 1.00 92.06 170 LEU A O 1
ATOM 1318 N N . ALA A 1 171 ? -10.259 4.910 -3.266 1.00 90.31 171 ALA A N 1
ATOM 1319 C CA . ALA A 1 171 ? -11.674 5.237 -3.052 1.00 90.31 171 ALA A CA 1
ATOM 1320 C C . ALA A 1 171 ? -12.675 4.048 -3.059 1.00 90.31 171 ALA A C 1
ATOM 1322 O O . ALA A 1 171 ? -13.598 4.047 -2.225 1.00 90.31 171 ALA A O 1
ATOM 1323 N N . PRO A 1 172 ? -12.576 3.060 -3.975 1.00 91.44 172 PRO A N 1
ATOM 1324 C CA . PRO A 1 172 ? -13.456 1.889 -3.981 1.00 91.44 172 PRO A CA 1
ATOM 1325 C C . PRO A 1 172 ? -13.126 0.831 -2.919 1.00 91.44 172 PRO A C 1
ATOM 1327 O O . PRO A 1 172 ? -14.002 0.019 -2.648 1.00 91.44 172 PRO A O 1
ATOM 1330 N N . VAL A 1 173 ? -11.923 0.822 -2.335 1.00 94.00 173 VAL A N 1
ATOM 1331 C CA . VAL A 1 173 ? -11.505 -0.201 -1.352 1.00 94.00 173 VAL A CA 1
ATOM 1332 C C . VAL A 1 173 ? -11.367 0.337 0.069 1.00 94.00 173 VAL A C 1
ATOM 1334 O O . VAL A 1 173 ? -11.244 -0.443 0.994 1.00 94.00 173 VAL A O 1
ATOM 1337 N N . ASP A 1 174 ? -11.393 1.655 0.270 1.00 92.12 174 ASP A N 1
ATOM 1338 C CA . ASP A 1 174 ? -11.297 2.258 1.601 1.00 92.12 174 ASP A CA 1
ATOM 1339 C C . ASP A 1 174 ? -12.585 2.009 2.418 1.00 92.12 174 ASP A C 1
ATOM 1341 O O . ASP A 1 174 ? -13.639 2.554 2.050 1.00 92.12 174 ASP A O 1
ATOM 1345 N N . PRO A 1 175 ? -12.536 1.216 3.510 1.00 92.50 175 PRO A N 1
ATOM 1346 C CA . PRO A 1 175 ? -13.692 0.941 4.363 1.00 92.50 175 PRO A CA 1
ATOM 1347 C C . PRO A 1 175 ? -13.992 2.091 5.342 1.00 92.50 175 PRO A C 1
ATOM 1349 O O . PRO A 1 175 ? -15.006 2.057 6.041 1.00 92.50 175 PRO A O 1
ATOM 1352 N N . SER A 1 176 ? -13.135 3.118 5.409 1.00 90.50 176 SER A N 1
ATOM 1353 C CA . SER A 1 176 ? -13.309 4.266 6.298 1.00 90.50 176 SER A CA 1
ATOM 1354 C C . SER A 1 176 ? -14.446 5.184 5.834 1.00 90.50 176 SER A C 1
ATOM 1356 O O . SER A 1 176 ? -14.443 5.663 4.694 1.00 90.50 176 SER A O 1
ATOM 1358 N N . PRO A 1 177 ? -15.385 5.550 6.724 1.00 88.75 177 PRO A N 1
ATOM 1359 C CA . PRO A 1 177 ? -16.329 6.634 6.470 1.00 88.75 177 PRO A CA 1
ATOM 1360 C C . PRO A 1 177 ? -15.737 8.020 6.787 1.00 88.75 177 PRO A C 1
ATOM 1362 O O . PRO A 1 177 ? -16.359 9.045 6.495 1.00 88.75 177 PRO A O 1
ATOM 1365 N N . PHE A 1 178 ? -14.554 8.076 7.401 1.00 88.06 178 PHE A N 1
ATOM 1366 C CA . PHE A 1 178 ? -13.944 9.309 7.878 1.00 88.06 178 PHE A CA 1
ATOM 1367 C C . PHE A 1 178 ? -12.971 9.914 6.859 1.00 88.06 178 PHE A C 1
ATOM 1369 O O . PHE A 1 178 ? -12.218 9.187 6.201 1.00 88.06 178 PHE A O 1
ATOM 1376 N N . PRO A 1 179 ? -12.915 11.253 6.754 1.00 82.94 179 PRO A N 1
ATOM 1377 C CA . PRO A 1 179 ? -11.866 11.920 6.001 1.00 82.94 179 PRO A CA 1
ATOM 1378 C C . PRO A 1 179 ? -10.506 11.707 6.673 1.00 82.94 179 PRO A C 1
ATOM 1380 O O . PRO A 1 179 ? -10.343 11.928 7.872 1.00 82.94 179 PRO A O 1
ATOM 1383 N N . LYS A 1 180 ? -9.512 11.320 5.874 1.00 82.44 180 LYS A N 1
ATOM 1384 C CA . LYS A 1 180 ? -8.126 11.136 6.319 1.00 82.44 180 LYS A CA 1
ATOM 1385 C C . LYS A 1 180 ? -7.325 12.431 6.204 1.00 82.44 180 LYS A C 1
ATOM 1387 O O . LYS A 1 180 ? -7.610 13.263 5.342 1.00 82.44 180 LYS A O 1
ATOM 1392 N N . ASN A 1 181 ? -6.272 12.554 7.012 1.00 78.56 181 ASN A N 1
ATOM 1393 C CA . ASN A 1 181 ? -5.260 13.613 6.920 1.00 78.56 181 ASN A CA 1
ATOM 1394 C C . ASN A 1 181 ? -5.805 15.036 7.106 1.00 78.56 181 ASN A C 1
ATOM 1396 O O . ASN A 1 181 ? -5.317 15.975 6.478 1.00 78.56 181 ASN A O 1
ATOM 1400 N N . LYS A 1 182 ? -6.816 15.210 7.965 1.00 78.81 182 LYS A N 1
ATOM 1401 C CA . LYS A 1 182 ? -7.375 16.529 8.280 1.00 78.81 182 LYS A CA 1
ATOM 1402 C C . LYS A 1 182 ? -7.356 16.803 9.776 1.00 78.81 182 LYS A C 1
ATOM 1404 O O . LYS A 1 182 ? -7.760 15.972 10.581 1.00 78.81 182 LYS A O 1
ATOM 1409 N N . ALA A 1 183 ? -6.914 18.005 10.124 1.00 79.50 183 ALA A N 1
ATOM 1410 C CA . ALA A 1 183 ? -7.072 18.580 11.447 1.00 79.50 183 ALA A CA 1
ATOM 1411 C C . ALA A 1 183 ? -8.483 19.172 11.555 1.00 79.50 183 ALA A C 1
ATOM 1413 O O . ALA A 1 183 ? -8.726 20.249 11.024 1.00 79.50 183 ALA A O 1
ATOM 1414 N N . ILE A 1 184 ? -9.409 18.454 12.188 1.00 84.31 184 ILE A N 1
ATOM 1415 C CA . ILE A 1 184 ? -10.809 18.878 12.343 1.00 84.31 184 ILE A CA 1
ATOM 1416 C C . ILE A 1 184 ? -11.301 18.618 13.763 1.00 84.31 184 ILE A C 1
ATOM 1418 O O . ILE A 1 184 ? -10.761 17.769 14.484 1.00 84.31 184 ILE A O 1
ATOM 1422 N N . THR A 1 185 ? -12.333 19.352 14.165 1.00 86.81 185 THR A N 1
ATOM 1423 C CA . THR A 1 185 ? -13.007 19.111 15.442 1.00 86.81 185 THR A CA 1
ATOM 1424 C C . THR A 1 185 ? -13.877 17.856 15.355 1.00 86.81 185 THR A C 1
ATOM 1426 O O . THR A 1 185 ? -14.341 17.467 14.282 1.00 86.81 185 THR A O 1
ATOM 1429 N N . LYS A 1 186 ? -14.172 17.220 16.493 1.00 84.44 186 LYS A N 1
ATOM 1430 C CA . LYS A 1 186 ? -15.111 16.084 16.547 1.00 84.44 186 LYS A CA 1
ATOM 1431 C C . LYS A 1 186 ? -16.513 16.468 16.065 1.00 84.44 186 LYS A C 1
ATOM 1433 O O . LYS A 1 186 ? -17.188 15.666 15.425 1.00 84.44 186 LYS A O 1
ATOM 1438 N N . ALA A 1 187 ? -16.939 17.701 16.344 1.00 86.31 187 ALA A N 1
ATOM 1439 C CA . ALA A 1 187 ? -18.228 18.218 15.901 1.00 86.31 187 ALA A CA 1
ATOM 1440 C C . ALA A 1 187 ? -18.296 18.350 14.372 1.00 86.31 187 ALA A C 1
ATOM 1442 O O . ALA A 1 187 ? -19.298 17.976 13.768 1.00 86.31 187 ALA A O 1
ATOM 1443 N N . GLU A 1 188 ? -17.235 18.846 13.735 1.00 87.44 188 GLU A N 1
ATOM 1444 C CA . GLU A 1 188 ? -17.143 18.910 12.273 1.00 87.44 188 GLU A CA 1
ATOM 1445 C C . GLU A 1 188 ? -16.990 17.529 11.651 1.00 87.44 188 GLU A C 1
ATOM 1447 O O . GLU A 1 188 ? -17.653 17.257 10.654 1.00 87.44 188 GLU A O 1
ATOM 1452 N N . LEU A 1 189 ? -16.182 16.646 12.253 1.00 85.75 189 LEU A N 1
ATOM 1453 C CA . LEU A 1 189 ? -16.029 15.264 11.804 1.00 85.75 189 LEU A CA 1
ATOM 1454 C C . LEU A 1 189 ? -17.400 14.602 11.670 1.00 85.75 189 LEU A C 1
ATOM 1456 O O . LEU A 1 189 ? -17.718 14.108 10.595 1.00 85.75 189 LEU A O 1
ATOM 1460 N N . ASN A 1 190 ? -18.241 14.695 12.705 1.00 85.19 190 ASN A N 1
ATOM 1461 C CA . ASN A 1 190 ? -19.602 14.150 12.701 1.00 85.19 190 ASN A CA 1
ATOM 1462 C C . ASN A 1 190 ? -20.494 14.725 11.587 1.00 85.19 190 ASN A C 1
ATOM 1464 O O . ASN A 1 190 ? -21.399 14.035 11.128 1.00 85.19 190 ASN A O 1
ATOM 1468 N N . LYS A 1 191 ? -20.242 15.958 11.128 1.00 87.75 191 LYS A N 1
ATOM 1469 C CA . LYS A 1 191 ? -20.982 16.577 10.013 1.00 87.75 191 LYS A CA 1
ATOM 1470 C C . LYS A 1 191 ? -20.510 16.098 8.641 1.00 87.75 191 LYS A C 1
ATOM 1472 O O . LYS A 1 191 ? -21.296 16.118 7.701 1.00 87.75 191 LYS A O 1
ATOM 1477 N N . ILE A 1 192 ? -19.236 15.722 8.508 1.00 85.62 192 ILE A N 1
ATOM 1478 C CA . ILE A 1 192 ? -18.614 15.372 7.219 1.00 85.62 192 ILE A CA 1
ATOM 1479 C C . ILE A 1 192 ? -18.332 13.876 7.058 1.00 85.62 192 ILE A C 1
ATOM 1481 O O . ILE A 1 192 ? -17.815 13.472 6.014 1.00 85.62 192 ILE A O 1
ATOM 1485 N N . VAL A 1 193 ? -18.647 13.058 8.070 1.00 87.06 193 VAL A N 1
ATOM 1486 C CA . VAL A 1 193 ? -18.628 11.596 7.962 1.00 87.06 193 VAL A CA 1
ATOM 1487 C C . VAL A 1 193 ? -19.477 11.187 6.773 1.00 87.06 193 VAL A C 1
ATOM 1489 O O . VAL A 1 193 ? -20.646 11.558 6.654 1.00 87.06 193 VAL A O 1
ATOM 1492 N N . ARG A 1 194 ? -18.885 10.388 5.890 1.00 84.00 194 ARG A N 1
ATOM 1493 C CA . ARG A 1 194 ? -19.619 9.805 4.782 1.00 84.00 194 ARG A CA 1
ATOM 1494 C C . ARG A 1 194 ? -20.589 8.757 5.341 1.00 84.00 194 ARG A C 1
ATOM 1496 O O . ARG A 1 194 ? -20.123 7.819 5.990 1.00 84.00 194 ARG A O 1
ATOM 1503 N N . PRO A 1 195 ? -21.901 8.851 5.063 1.00 86.94 195 PRO A N 1
ATOM 1504 C CA . PRO A 1 195 ? -22.821 7.784 5.424 1.00 86.94 195 PRO A CA 1
ATOM 1505 C C . PRO A 1 195 ? -22.412 6.510 4.677 1.00 86.94 195 PRO A C 1
ATOM 1507 O O . PRO A 1 195 ? -22.240 6.527 3.457 1.00 86.94 195 PRO A O 1
ATOM 1510 N N . MET A 1 196 ? -22.202 5.433 5.430 1.00 89.44 196 MET A N 1
ATOM 1511 C CA . MET A 1 196 ? -21.828 4.126 4.904 1.00 89.44 196 MET A CA 1
ATOM 1512 C C . MET A 1 196 ? -22.516 3.050 5.736 1.00 89.44 196 MET A C 1
ATOM 1514 O O . MET A 1 196 ? -22.458 3.075 6.969 1.00 89.44 196 MET A O 1
ATOM 1518 N N . THR A 1 197 ? -23.190 2.126 5.066 1.00 92.56 197 THR A N 1
ATOM 1519 C CA . THR A 1 197 ? -23.851 0.993 5.718 1.00 92.56 197 THR A CA 1
ATOM 1520 C C . THR A 1 197 ? -22.821 -0.005 6.263 1.00 92.56 197 THR A C 1
ATOM 1522 O O . THR A 1 197 ? -21.625 0.064 5.964 1.00 92.56 197 THR A O 1
ATOM 1525 N N . ALA A 1 198 ? -23.262 -0.931 7.119 1.00 90.81 198 ALA A N 1
ATOM 1526 C CA . ALA A 1 198 ? -22.394 -2.009 7.592 1.00 90.81 198 ALA A CA 1
ATOM 1527 C C . ALA A 1 198 ? -21.933 -2.910 6.433 1.00 90.81 198 ALA A C 1
ATOM 1529 O O . ALA A 1 198 ? -20.747 -3.227 6.362 1.00 90.81 198 ALA A O 1
ATOM 1530 N N . ASP A 1 199 ? -22.838 -3.227 5.506 1.00 92.88 199 ASP A N 1
ATOM 1531 C CA . ASP A 1 199 ? -22.545 -4.069 4.344 1.00 92.88 199 ASP A CA 1
ATOM 1532 C C . ASP A 1 199 ? -21.568 -3.382 3.387 1.00 92.88 199 ASP A C 1
ATOM 1534 O O . ASP A 1 199 ? -20.553 -3.965 3.033 1.00 92.88 199 ASP A O 1
ATOM 1538 N N . GLU A 1 200 ? -21.763 -2.093 3.081 1.00 92.44 200 GLU A N 1
ATOM 1539 C CA . GLU A 1 200 ? -20.805 -1.342 2.256 1.00 92.44 200 GLU A CA 1
ATOM 1540 C C . GLU A 1 200 ? -19.397 -1.305 2.870 1.00 92.44 200 GLU A C 1
ATOM 1542 O O . GLU A 1 200 ? -18.405 -1.373 2.141 1.00 92.44 200 GLU A O 1
ATOM 1547 N N . ARG A 1 201 ? -19.286 -1.184 4.203 1.00 92.12 201 ARG A N 1
ATOM 1548 C CA . ARG A 1 201 ? -17.987 -1.232 4.897 1.00 92.12 201 ARG A CA 1
ATOM 1549 C C . ARG A 1 201 ? -17.344 -2.607 4.783 1.00 92.12 201 ARG A C 1
ATOM 1551 O O . ARG A 1 201 ? -16.139 -2.680 4.556 1.00 92.12 201 ARG A O 1
ATOM 1558 N N . ARG A 1 202 ? -18.136 -3.670 4.927 1.00 93.12 202 ARG A N 1
ATOM 1559 C CA . ARG A 1 202 ? -17.675 -5.051 4.780 1.00 93.12 202 ARG A CA 1
ATOM 1560 C C . ARG A 1 202 ? -17.205 -5.326 3.356 1.00 93.12 202 ARG A C 1
ATOM 1562 O O . ARG A 1 202 ? -16.074 -5.754 3.187 1.00 93.12 202 ARG A O 1
ATOM 1569 N N . ASP A 1 203 ? -17.996 -4.969 2.350 1.00 94.56 203 ASP A N 1
ATOM 1570 C CA . ASP A 1 203 ? -17.641 -5.153 0.939 1.00 94.56 203 ASP A CA 1
ATOM 1571 C C . ASP A 1 203 ? -16.335 -4.427 0.585 1.00 94.56 203 ASP A C 1
ATOM 1573 O O . ASP A 1 203 ? -15.480 -4.948 -0.132 1.00 94.56 203 ASP A O 1
ATOM 1577 N N . ARG A 1 204 ? -16.147 -3.208 1.107 1.00 94.69 204 ARG A N 1
ATOM 1578 C CA . ARG A 1 204 ? -14.904 -2.442 0.932 1.00 94.69 204 ARG A CA 1
ATOM 1579 C C . ARG A 1 204 ? -13.722 -3.095 1.637 1.00 94.69 204 ARG A C 1
ATOM 1581 O O . ARG A 1 204 ? -12.650 -3.165 1.042 1.00 94.69 204 ARG A O 1
ATOM 1588 N N . GLN A 1 205 ? -13.921 -3.597 2.854 1.00 94.12 205 GLN A N 1
ATOM 1589 C CA . GLN A 1 205 ? -12.897 -4.347 3.576 1.00 94.12 205 GLN A CA 1
ATOM 1590 C C . GLN A 1 205 ? -12.499 -5.617 2.815 1.00 94.12 205 GLN A C 1
ATOM 1592 O O . GLN A 1 205 ? -11.311 -5.829 2.608 1.00 94.12 205 GLN A O 1
ATOM 1597 N N . ASP A 1 206 ? -13.458 -6.395 2.311 1.00 95.12 206 ASP A N 1
ATOM 1598 C CA . ASP A 1 206 ? -13.186 -7.613 1.538 1.00 95.12 206 ASP A CA 1
ATOM 1599 C C . ASP A 1 206 ? -12.388 -7.292 0.257 1.00 95.12 206 ASP A C 1
ATOM 1601 O O . ASP A 1 206 ? -11.471 -8.022 -0.129 1.00 95.12 206 ASP A O 1
ATOM 1605 N N . LEU A 1 207 ? -12.675 -6.157 -0.393 1.00 95.69 207 LEU A N 1
ATOM 1606 C CA . LEU A 1 207 ? -11.885 -5.676 -1.531 1.00 95.69 207 LEU A CA 1
ATOM 1607 C C . LEU A 1 207 ? -10.473 -5.225 -1.130 1.00 95.69 207 LEU A C 1
ATOM 1609 O O . LEU A 1 207 ? -9.527 -5.459 -1.887 1.00 95.69 207 LEU A O 1
ATOM 1613 N N . LEU A 1 208 ? -10.316 -4.567 0.020 1.00 95.31 208 LEU A N 1
ATOM 1614 C CA . LEU A 1 208 ? -9.009 -4.179 0.551 1.00 95.31 208 LEU A CA 1
ATOM 1615 C C . LEU A 1 208 ? -8.167 -5.411 0.898 1.00 95.31 208 LEU A C 1
ATOM 1617 O O . LEU A 1 208 ? -6.986 -5.461 0.544 1.00 95.31 208 LEU A O 1
ATOM 1621 N N . ASP A 1 209 ? -8.779 -6.414 1.522 1.00 94.94 209 ASP A N 1
ATOM 1622 C CA . ASP A 1 209 ? -8.148 -7.683 1.879 1.00 94.94 209 ASP A CA 1
ATOM 1623 C C . ASP A 1 209 ? -7.737 -8.445 0.614 1.00 94.94 209 ASP A C 1
ATOM 1625 O O . ASP A 1 209 ? -6.605 -8.921 0.519 1.00 94.94 209 ASP A O 1
ATOM 1629 N N . TYR A 1 210 ? -8.592 -8.457 -0.416 1.00 95.50 210 TYR A N 1
ATOM 1630 C CA . TYR A 1 210 ? -8.245 -8.995 -1.732 1.00 95.50 210 TYR A CA 1
ATOM 1631 C C . TYR A 1 210 ? -7.015 -8.294 -2.325 1.00 95.50 210 TYR A C 1
ATOM 1633 O O . TYR A 1 210 ? -6.049 -8.957 -2.704 1.00 95.50 210 TYR A O 1
ATOM 1641 N N . VAL A 1 211 ? -7.009 -6.957 -2.395 1.00 95.81 211 VAL A N 1
ATOM 1642 C CA . VAL A 1 211 ? -5.871 -6.195 -2.945 1.00 95.81 211 VAL A CA 1
ATOM 1643 C C . VAL A 1 211 ? -4.592 -6.486 -2.164 1.00 95.81 211 VAL A C 1
ATOM 1645 O O . VAL A 1 211 ? -3.548 -6.737 -2.767 1.00 95.81 211 VAL A O 1
ATOM 1648 N N . THR A 1 212 ? -4.679 -6.483 -0.837 1.00 94.94 212 THR A N 1
ATOM 1649 C CA . THR A 1 212 ? -3.557 -6.760 0.063 1.00 94.94 212 THR A CA 1
ATOM 1650 C C . THR A 1 212 ? -3.013 -8.169 -0.161 1.00 94.94 212 THR A C 1
ATOM 1652 O O . THR A 1 212 ? -1.811 -8.336 -0.370 1.00 94.94 212 THR A O 1
ATOM 1655 N N . GLY A 1 213 ? -3.891 -9.171 -0.235 1.00 95.12 213 GLY A N 1
ATOM 1656 C CA . GLY A 1 213 ? -3.524 -10.552 -0.536 1.00 95.12 213 GLY A CA 1
ATOM 1657 C C . GLY A 1 213 ? -2.814 -10.693 -1.883 1.00 95.12 213 GLY A C 1
ATOM 1658 O O . GLY A 1 213 ? -1.797 -11.374 -1.970 1.00 95.12 213 GLY A O 1
ATOM 1659 N N . ARG A 1 214 ? -3.262 -9.981 -2.926 1.00 95.62 214 ARG A N 1
ATOM 1660 C CA . ARG A 1 214 ? -2.597 -9.993 -4.243 1.00 95.62 214 ARG A CA 1
ATOM 1661 C C . ARG A 1 214 ? -1.218 -9.328 -4.227 1.00 95.62 214 ARG A C 1
ATOM 1663 O O . ARG A 1 214 ? -0.343 -9.754 -4.981 1.00 95.62 214 ARG A O 1
ATOM 1670 N N . ILE A 1 215 ? -0.997 -8.322 -3.376 1.00 94.38 215 ILE A N 1
ATOM 1671 C CA . ILE A 1 215 ? 0.333 -7.725 -3.164 1.00 94.38 215 ILE A CA 1
ATOM 1672 C C . ILE A 1 215 ? 1.267 -8.737 -2.484 1.00 94.38 215 ILE A C 1
ATOM 1674 O O . ILE A 1 215 ? 2.385 -8.937 -2.956 1.00 94.38 215 ILE A O 1
ATOM 1678 N N . LEU A 1 216 ? 0.811 -9.406 -1.421 1.00 94.00 216 LEU A N 1
ATOM 1679 C CA . LEU A 1 216 ? 1.601 -10.424 -0.710 1.00 94.00 216 LEU A CA 1
ATOM 1680 C C . LEU A 1 216 ? 1.876 -11.659 -1.579 1.00 94.00 216 LEU A C 1
ATOM 1682 O O . LEU A 1 216 ? 2.973 -12.210 -1.588 1.00 94.00 216 LEU A O 1
ATOM 1686 N N . GLU A 1 217 ? 0.906 -12.078 -2.385 1.00 92.56 217 GLU A N 1
ATOM 1687 C CA . GLU A 1 217 ? 1.114 -13.156 -3.344 1.00 92.56 217 GLU A CA 1
ATOM 1688 C C . GLU A 1 217 ? 2.156 -12.764 -4.397 1.00 92.56 217 GLU A C 1
ATOM 1690 O O . GLU A 1 217 ? 3.014 -13.575 -4.744 1.00 92.56 217 GLU A O 1
ATOM 1695 N N . ALA A 1 218 ? 2.139 -11.518 -4.881 1.00 90.94 218 ALA A N 1
ATOM 1696 C CA . ALA A 1 218 ? 3.136 -11.041 -5.833 1.00 90.94 218 ALA A CA 1
ATOM 1697 C C . ALA A 1 218 ? 4.560 -11.127 -5.257 1.00 90.94 218 ALA A C 1
ATOM 1699 O O . ALA A 1 218 ? 5.456 -11.614 -5.949 1.00 90.94 218 ALA A O 1
ATOM 1700 N N . THR A 1 219 ? 4.767 -10.742 -3.991 1.00 91.06 219 THR A N 1
ATOM 1701 C CA . THR A 1 219 ? 6.079 -10.865 -3.329 1.00 91.06 219 THR A CA 1
ATOM 1702 C C . THR A 1 219 ? 6.478 -12.326 -3.116 1.00 91.06 219 THR A C 1
ATOM 1704 O O . THR A 1 219 ? 7.634 -12.683 -3.344 1.00 91.06 219 THR A O 1
ATOM 1707 N N . TRP A 1 220 ? 5.530 -13.211 -2.794 1.00 91.44 220 TRP A N 1
ATOM 1708 C CA . TRP A 1 220 ? 5.780 -14.654 -2.740 1.00 91.44 220 TRP A CA 1
ATOM 1709 C C . TRP A 1 220 ? 6.203 -15.211 -4.104 1.00 91.44 220 TRP A C 1
ATOM 1711 O O . TRP A 1 220 ? 7.168 -15.969 -4.202 1.00 91.44 220 TRP A O 1
ATOM 1721 N N . LEU A 1 221 ? 5.528 -14.817 -5.187 1.00 88.19 221 LEU A N 1
ATOM 1722 C CA . LEU A 1 221 ? 5.833 -15.270 -6.547 1.00 88.19 221 LEU A CA 1
ATOM 1723 C C . LEU A 1 221 ? 7.208 -14.811 -7.056 1.00 88.19 221 LEU A C 1
ATOM 1725 O O . LEU A 1 221 ? 7.720 -15.432 -7.993 1.00 88.19 221 LEU A O 1
ATOM 1729 N N . MET A 1 222 ? 7.805 -13.782 -6.447 1.00 90.31 222 MET A N 1
ATOM 1730 C CA . MET A 1 222 ? 9.181 -13.352 -6.726 1.00 90.31 222 MET A CA 1
ATOM 1731 C C . MET A 1 222 ? 10.231 -14.326 -6.175 1.00 90.31 222 MET A C 1
ATOM 1733 O O . MET A 1 222 ? 11.367 -14.326 -6.647 1.00 90.31 222 MET A O 1
ATOM 1737 N N . LEU A 1 223 ? 9.877 -15.182 -5.210 1.00 91.12 223 LEU A N 1
ATOM 1738 C CA . LEU A 1 223 ? 10.810 -16.157 -4.658 1.00 91.12 223 LEU A CA 1
ATOM 1739 C C . LEU A 1 223 ? 11.078 -17.310 -5.646 1.00 91.12 223 LEU A C 1
ATOM 1741 O O . LEU A 1 223 ? 10.135 -17.883 -6.222 1.00 91.12 223 LEU A O 1
ATOM 1745 N N . PRO A 1 224 ? 12.348 -17.744 -5.793 1.00 92.00 224 PRO A N 1
ATOM 1746 C CA . PRO A 1 224 ? 12.684 -18.921 -6.580 1.00 92.00 224 PRO A CA 1
ATOM 1747 C C . PRO A 1 224 ? 11.883 -20.148 -6.136 1.00 92.00 224 PRO A C 1
ATOM 1749 O O . PRO A 1 224 ? 11.644 -20.376 -4.949 1.00 92.00 224 PRO A O 1
ATOM 1752 N N . ARG A 1 225 ? 11.483 -20.988 -7.096 1.00 92.56 225 ARG A N 1
ATOM 1753 C CA . ARG A 1 225 ? 10.699 -22.204 -6.817 1.00 92.56 225 ARG A CA 1
ATOM 1754 C C . ARG A 1 225 ? 11.339 -23.122 -5.754 1.00 92.56 225 ARG A C 1
ATOM 1756 O O . ARG A 1 225 ? 10.572 -23.633 -4.940 1.00 92.56 225 ARG A O 1
ATOM 1763 N N . PRO A 1 226 ? 12.672 -23.340 -5.715 1.00 92.69 226 PRO A N 1
ATOM 1764 C CA . PRO A 1 226 ? 13.294 -24.133 -4.652 1.00 92.69 226 PRO A CA 1
ATOM 1765 C C . PRO A 1 226 ? 13.094 -23.530 -3.256 1.00 92.69 226 PRO A C 1
ATOM 1767 O O . PRO A 1 226 ? 12.725 -24.259 -2.343 1.00 92.69 226 PRO A O 1
ATOM 1770 N N . VAL A 1 227 ? 13.228 -22.205 -3.119 1.00 91.31 227 VAL A N 1
ATOM 1771 C CA . VAL A 1 227 ? 13.018 -21.480 -1.851 1.00 91.31 227 VAL A CA 1
ATOM 1772 C C . VAL A 1 227 ? 11.575 -21.643 -1.377 1.00 91.31 227 VAL A C 1
ATOM 1774 O O . VAL A 1 227 ? 11.331 -22.025 -0.238 1.00 91.31 227 VAL A O 1
ATOM 1777 N N . ARG A 1 228 ? 10.602 -21.467 -2.278 1.00 92.19 228 ARG A N 1
ATOM 1778 C CA . ARG A 1 228 ? 9.182 -21.670 -1.948 1.00 92.19 228 ARG A CA 1
ATOM 1779 C C . ARG A 1 228 ? 8.850 -23.100 -1.522 1.00 92.19 228 ARG A C 1
ATOM 1781 O O . ARG A 1 228 ? 7.976 -23.294 -0.691 1.00 92.19 228 ARG A O 1
ATOM 1788 N N . ARG A 1 229 ? 9.525 -24.102 -2.097 1.00 91.44 229 ARG A N 1
ATOM 1789 C CA . ARG A 1 229 ? 9.334 -25.530 -1.769 1.00 91.44 229 ARG A CA 1
ATOM 1790 C C . ARG A 1 229 ? 10.006 -25.955 -0.464 1.00 91.44 229 ARG A C 1
ATOM 1792 O O . ARG A 1 229 ? 9.666 -27.021 0.062 1.00 91.44 229 ARG A O 1
ATOM 1799 N N . ALA A 1 230 ? 10.977 -25.179 0.010 1.00 90.12 230 ALA A N 1
ATOM 1800 C CA . ALA A 1 230 ? 11.640 -25.428 1.281 1.00 90.12 230 ALA A CA 1
ATOM 1801 C C . ALA A 1 230 ? 10.687 -25.175 2.456 1.00 90.12 230 ALA A C 1
ATOM 1803 O O . ALA A 1 230 ? 10.687 -25.958 3.400 1.00 90.12 230 ALA A O 1
ATOM 1804 N N . TRP A 1 231 ? 9.826 -24.158 2.355 1.00 91.38 231 TRP A N 1
ATOM 1805 C CA . TRP A 1 231 ? 8.796 -23.875 3.352 1.00 91.38 231 TRP A CA 1
ATOM 1806 C C . TRP A 1 231 ? 7.720 -24.973 3.395 1.00 91.38 231 TRP A C 1
ATOM 1808 O O . TRP A 1 231 ? 7.231 -25.417 2.351 1.00 91.38 231 TRP A O 1
ATOM 1818 N N . LYS A 1 232 ? 7.366 -25.422 4.608 1.00 89.69 232 LYS A N 1
ATOM 1819 C CA . LYS A 1 232 ? 6.444 -26.548 4.861 1.00 89.69 232 LYS A CA 1
ATOM 1820 C C . LYS A 1 232 ? 5.111 -26.156 5.496 1.00 89.69 232 LYS A C 1
ATOM 1822 O O . LYS A 1 232 ? 4.334 -27.038 5.835 1.00 89.69 232 LYS A O 1
ATOM 1827 N N . GLY A 1 233 ? 4.819 -24.860 5.597 1.00 89.50 233 GLY A N 1
ATOM 1828 C CA . GLY A 1 233 ? 3.547 -24.365 6.132 1.00 89.50 233 GLY A CA 1
ATOM 1829 C C . GLY A 1 233 ? 3.644 -23.732 7.519 1.00 89.50 233 GLY A C 1
ATOM 1830 O O . GLY A 1 233 ? 2.669 -23.143 7.969 1.00 89.50 233 GLY A O 1
ATOM 1831 N N . SER A 1 234 ? 4.801 -23.804 8.179 1.00 90.94 234 SER A N 1
ATOM 1832 C CA . SER A 1 234 ? 5.016 -23.225 9.508 1.00 90.94 234 SER A CA 1
ATOM 1833 C C . SER A 1 234 ? 4.921 -21.694 9.456 1.00 90.94 234 SER A C 1
ATOM 1835 O O . SER A 1 234 ? 5.543 -21.051 8.606 1.00 90.94 234 SER A O 1
ATOM 1837 N N . VAL A 1 235 ? 4.129 -21.093 10.344 1.00 92.69 235 VAL A N 1
ATOM 1838 C CA . VAL A 1 235 ? 3.910 -19.640 10.396 1.00 92.69 235 VAL A CA 1
ATOM 1839 C C . VAL A 1 235 ? 4.035 -19.116 11.818 1.00 92.69 235 VAL A C 1
ATOM 1841 O O . VAL A 1 235 ? 3.684 -19.804 12.773 1.00 92.69 235 VAL A O 1
ATOM 1844 N N . GLY A 1 236 ? 4.518 -17.885 11.941 1.00 90.88 236 GLY A N 1
ATOM 1845 C CA . GLY A 1 236 ? 4.365 -17.071 13.140 1.00 90.88 236 GLY A CA 1
ATOM 1846 C C . GLY A 1 236 ? 3.277 -16.029 12.913 1.00 90.88 236 GLY A C 1
ATOM 1847 O O . GLY A 1 236 ? 3.168 -15.481 11.815 1.00 90.88 236 GLY A O 1
ATOM 1848 N N . GLN A 1 237 ? 2.486 -15.754 13.943 1.00 91.38 237 GLN A N 1
ATOM 1849 C CA . GLN A 1 237 ? 1.522 -14.661 13.956 1.00 91.38 237 GLN A CA 1
ATOM 1850 C C . GLN A 1 237 ? 1.873 -13.731 15.110 1.00 91.38 237 GLN A C 1
ATOM 1852 O O . GLN A 1 237 ? 2.066 -14.188 16.234 1.00 91.38 237 GLN A O 1
ATOM 1857 N N . ASP A 1 238 ? 1.956 -12.441 14.815 1.00 90.06 238 ASP A N 1
ATOM 1858 C CA . ASP A 1 238 ? 2.155 -11.400 15.817 1.00 90.06 238 ASP A CA 1
ATOM 1859 C C . ASP A 1 238 ? 1.304 -10.175 15.481 1.00 90.06 238 ASP A C 1
ATOM 1861 O O . ASP A 1 238 ? 1.034 -9.894 14.309 1.00 90.06 238 ASP A O 1
ATOM 1865 N N . ALA A 1 239 ? 0.891 -9.451 16.518 1.00 88.62 239 ALA A N 1
ATOM 1866 C CA . ALA A 1 239 ? 0.220 -8.168 16.395 1.00 88.62 239 ALA A CA 1
ATOM 1867 C C . ALA A 1 239 ? 1.203 -7.060 16.788 1.00 88.62 239 ALA A C 1
ATOM 1869 O O . ALA A 1 239 ? 1.523 -6.864 17.960 1.00 88.62 239 ALA A O 1
ATOM 1870 N N . THR A 1 240 ? 1.679 -6.307 15.799 1.00 88.06 240 THR A N 1
ATOM 1871 C CA . THR A 1 240 ? 2.625 -5.210 16.016 1.00 88.06 240 THR A CA 1
ATOM 1872 C C . THR A 1 240 ? 1.911 -3.861 15.944 1.00 88.06 240 THR A C 1
ATOM 1874 O O . THR A 1 240 ? 1.230 -3.550 14.968 1.00 88.06 240 THR A O 1
ATOM 1877 N N . PHE A 1 241 ? 2.126 -3.002 16.941 1.00 88.69 241 PHE A N 1
ATOM 1878 C CA . PHE A 1 241 ? 1.593 -1.640 16.930 1.00 88.69 241 PHE A CA 1
ATOM 1879 C C . PHE A 1 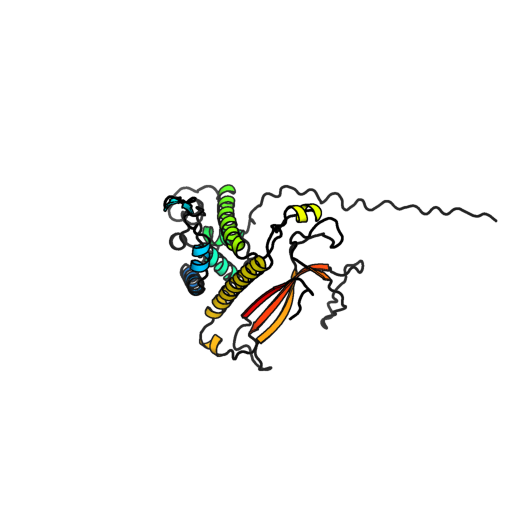241 ? 2.258 -0.764 15.849 1.00 88.69 241 PHE A C 1
ATOM 1881 O O . PHE A 1 241 ? 3.470 -0.532 15.865 1.00 88.69 241 PHE A O 1
ATOM 1888 N N . VAL A 1 242 ? 1.449 -0.189 14.958 1.00 88.75 242 VAL A N 1
ATOM 1889 C CA . VAL A 1 242 ? 1.853 0.749 13.904 1.00 88.75 242 VAL A CA 1
ATOM 1890 C C . VAL A 1 242 ? 1.318 2.143 14.221 1.00 88.75 242 VAL A C 1
ATOM 1892 O O . VAL A 1 242 ? 0.119 2.418 14.140 1.00 88.75 242 VAL A O 1
ATOM 1895 N N . ALA A 1 243 ? 2.222 3.062 14.562 1.00 87.00 243 ALA A N 1
ATOM 1896 C CA . ALA A 1 243 ? 1.862 4.441 14.872 1.00 87.00 243 ALA A CA 1
ATOM 1897 C C . ALA A 1 243 ? 1.412 5.214 13.619 1.00 87.00 243 ALA A C 1
ATOM 1899 O O . ALA A 1 243 ? 2.065 5.177 12.577 1.00 87.00 243 ALA A O 1
ATOM 1900 N N . THR A 1 244 ? 0.342 5.996 13.753 1.00 85.88 244 THR A N 1
ATOM 1901 C CA . THR A 1 244 ? -0.069 6.980 12.739 1.00 85.88 244 THR A CA 1
ATOM 1902 C C . THR A 1 244 ? 0.634 8.322 12.935 1.00 85.88 244 THR A C 1
ATOM 1904 O O . THR A 1 244 ? 1.170 8.628 14.001 1.00 85.88 244 THR A O 1
ATOM 1907 N N . TRP A 1 245 ? 0.560 9.187 11.923 1.00 76.94 245 TRP A N 1
ATOM 1908 C CA . TRP A 1 245 ? 1.058 10.566 11.984 1.00 76.94 245 TRP A CA 1
ATOM 1909 C C . TRP A 1 245 ? 0.134 11.540 12.754 1.00 76.94 245 TRP A C 1
ATOM 1911 O O . TRP A 1 245 ? 0.087 12.740 12.486 1.00 76.94 245 TRP A O 1
ATOM 1921 N N . SER A 1 246 ? -0.638 11.060 13.729 1.00 73.88 246 SER A N 1
ATOM 1922 C CA . SER A 1 246 ? -1.510 11.921 14.536 1.00 73.88 246 SER A CA 1
ATOM 1923 C C . SER A 1 246 ? -0.713 12.552 15.686 1.00 73.88 246 SER A C 1
ATOM 1925 O O . SER A 1 246 ? -0.499 11.934 16.729 1.00 73.88 246 SER A O 1
ATOM 1927 N N . ARG A 1 247 ? -0.216 13.779 15.485 1.00 63.22 247 ARG A N 1
ATOM 1928 C CA . ARG A 1 247 ? 0.611 14.510 16.466 1.00 63.22 247 ARG A CA 1
ATOM 1929 C C . ARG A 1 247 ? -0.224 15.381 17.404 1.00 63.22 247 ARG A C 1
ATOM 1931 O O . ARG A 1 247 ? -1.145 16.050 16.952 1.00 63.22 247 ARG A O 1
ATOM 1938 N N . GLY A 1 248 ? 0.149 15.417 18.688 1.00 59.56 248 GLY A N 1
ATOM 1939 C CA . GLY A 1 248 ? -0.306 16.425 19.661 1.00 59.56 248 GLY A CA 1
ATOM 1940 C C . GLY A 1 248 ? -1.778 16.353 20.081 1.00 59.56 248 GLY A C 1
ATOM 1941 O O . GLY A 1 248 ? -2.254 17.238 20.785 1.00 59.56 248 GLY A O 1
ATOM 1942 N N . ARG A 1 249 ? -2.521 15.319 19.667 1.00 68.44 249 ARG A N 1
ATOM 1943 C CA . ARG A 1 249 ? -3.961 15.216 19.940 1.00 68.44 249 ARG A CA 1
ATOM 1944 C C . ARG A 1 249 ? -4.238 14.322 21.139 1.00 68.44 249 ARG A C 1
ATOM 1946 O O . ARG A 1 249 ? -3.671 13.240 21.263 1.00 68.44 249 ARG A O 1
ATOM 1953 N N . ARG A 1 250 ? -5.136 14.774 22.014 1.00 67.69 250 ARG A N 1
ATOM 1954 C CA . ARG A 1 250 ? -5.598 14.030 23.194 1.00 67.69 250 ARG A CA 1
ATOM 1955 C C . ARG A 1 250 ? -6.918 13.337 22.878 1.00 67.69 250 ARG A C 1
ATOM 1957 O O . ARG A 1 250 ? -7.803 13.945 22.285 1.00 67.69 250 ARG A O 1
ATOM 1964 N N . THR A 1 251 ? -7.107 12.110 23.355 1.00 73.69 251 THR A N 1
ATOM 1965 C CA . THR A 1 251 ? -8.364 11.353 23.171 1.00 73.69 251 THR A CA 1
ATOM 1966 C C . THR A 1 251 ? -9.600 12.091 23.674 1.00 73.69 251 THR A C 1
ATOM 1968 O O . THR A 1 251 ? -10.639 12.079 23.014 1.00 73.69 251 THR A O 1
ATOM 1971 N N . LYS A 1 252 ? -9.487 12.768 24.821 1.00 75.31 252 LYS A N 1
ATOM 1972 C CA . LYS A 1 252 ? -10.579 13.522 25.460 1.00 75.31 252 LYS A CA 1
ATOM 1973 C C . LYS A 1 252 ? -10.709 14.975 24.974 1.00 75.31 252 LYS A C 1
ATOM 1975 O O . LYS A 1 252 ? -11.611 15.666 25.426 1.00 75.31 252 LYS A O 1
ATOM 1980 N N . GLY A 1 253 ? -9.845 15.440 24.067 1.00 77.06 253 GLY A N 1
ATOM 1981 C CA . GLY A 1 253 ? -9.912 16.804 23.528 1.00 77.06 253 GLY A CA 1
ATOM 1982 C C . GLY A 1 253 ? -11.096 17.023 22.571 1.00 77.06 253 GLY A C 1
ATOM 1983 O O . GLY A 1 253 ? -11.722 16.047 22.141 1.00 77.06 253 GLY A O 1
ATOM 1984 N N . PRO A 1 254 ? -11.405 18.283 22.214 1.00 82.25 254 PRO A N 1
ATOM 1985 C CA . PRO A 1 254 ? -12.451 18.611 21.237 1.00 82.25 254 PRO A CA 1
ATOM 1986 C C . PRO A 1 254 ? -12.080 18.193 19.803 1.00 82.25 254 PRO A C 1
ATOM 1988 O O . PRO A 1 254 ? -12.950 18.026 18.948 1.00 82.25 254 PRO A O 1
ATOM 1991 N N . ASP A 1 255 ? -10.792 17.979 19.561 1.00 82.56 255 ASP A N 1
ATOM 1992 C CA . ASP A 1 255 ? -10.204 17.658 18.271 1.00 82.56 255 ASP A CA 1
ATOM 1993 C C . ASP A 1 255 ? -10.195 16.156 17.970 1.00 82.56 255 ASP A C 1
ATOM 1995 O O . ASP A 1 255 ? -9.947 15.327 18.852 1.00 82.56 255 ASP A O 1
ATOM 1999 N N . SER A 1 256 ? -10.439 15.783 16.709 1.00 80.69 256 SER A N 1
ATOM 2000 C CA . SER A 1 256 ? -10.272 14.397 16.254 1.00 80.69 256 SER A CA 1
ATOM 2001 C C . SER A 1 256 ? -8.814 14.105 15.923 1.00 80.69 256 SER A C 1
ATOM 2003 O O . SER A 1 256 ? -8.086 15.008 15.520 1.00 80.69 256 SER A O 1
ATOM 2005 N N . ALA A 1 257 ? -8.390 12.842 16.008 1.00 82.62 257 ALA A N 1
ATOM 2006 C CA . ALA A 1 257 ? -7.127 12.410 15.412 1.00 82.62 257 ALA A CA 1
ATOM 2007 C C . ALA A 1 257 ? -7.073 12.779 13.914 1.00 82.62 257 ALA A C 1
ATOM 2009 O O . ALA A 1 257 ? -8.106 12.803 13.243 1.00 82.62 257 ALA A O 1
ATOM 2010 N N . THR A 1 258 ? -5.869 13.042 13.394 1.00 82.69 258 THR A N 1
ATOM 2011 C CA . THR A 1 258 ? -5.655 13.296 11.954 1.00 82.69 258 THR A CA 1
ATOM 2012 C C . THR A 1 258 ? -6.017 12.071 11.103 1.00 82.69 258 THR A C 1
ATOM 2014 O O . THR A 1 258 ? -6.383 12.205 9.933 1.00 82.69 258 THR A O 1
ATOM 2017 N N . ASP A 1 259 ? -5.947 10.883 11.709 1.00 86.62 259 ASP A N 1
ATOM 2018 C CA . ASP A 1 259 ? -6.552 9.649 11.219 1.00 86.62 259 ASP A CA 1
ATOM 2019 C C . ASP A 1 259 ? -7.618 9.166 12.223 1.00 86.62 259 ASP A C 1
ATOM 2021 O O . ASP A 1 259 ? -7.263 8.589 13.254 1.00 86.62 259 ASP A O 1
ATOM 2025 N N . PRO A 1 260 ? -8.914 9.431 11.973 1.00 85.50 260 PRO A N 1
ATOM 2026 C CA . PRO A 1 260 ? -9.986 9.099 12.914 1.00 85.50 260 PRO A CA 1
ATOM 2027 C C . PRO A 1 260 ? -10.223 7.598 13.143 1.00 85.50 260 PRO A C 1
ATOM 2029 O O . PRO A 1 260 ? -10.897 7.237 14.109 1.00 85.50 260 PRO A O 1
ATOM 2032 N N . ASP A 1 261 ? -9.687 6.724 12.285 1.00 85.81 261 ASP A N 1
ATOM 2033 C CA . ASP A 1 261 ? -9.782 5.273 12.486 1.00 85.81 261 ASP A CA 1
ATOM 2034 C C . ASP A 1 261 ? -8.669 4.707 13.358 1.00 85.81 261 ASP A C 1
ATOM 2036 O O . ASP A 1 261 ? -8.794 3.580 13.832 1.00 85.81 261 ASP A O 1
ATOM 2040 N N . ALA A 1 262 ? -7.618 5.475 13.630 1.00 86.81 262 ALA A N 1
ATOM 2041 C CA . ALA A 1 262 ? -6.568 5.040 14.532 1.00 86.81 262 ALA A CA 1
ATOM 2042 C C . ALA A 1 262 ? -7.095 4.980 15.974 1.00 86.81 262 ALA A C 1
ATOM 2044 O O . ALA A 1 262 ? -7.764 5.900 16.456 1.00 86.81 262 ALA A O 1
ATOM 2045 N N . GLY A 1 263 ? -6.778 3.901 16.687 1.00 86.31 263 GLY A N 1
ATOM 2046 C CA . GLY A 1 263 ? -7.091 3.784 18.108 1.00 86.31 263 GLY A CA 1
ATOM 2047 C C . GLY A 1 263 ? -5.994 4.392 18.976 1.00 86.31 263 GLY A C 1
ATOM 2048 O O . GLY A 1 263 ? -4.855 4.573 18.546 1.00 86.31 263 GLY A O 1
ATOM 2049 N N . TRP A 1 264 ? -6.350 4.739 20.210 1.00 85.00 264 TRP A N 1
ATOM 2050 C CA . TRP A 1 264 ? -5.394 5.238 21.191 1.00 85.00 264 TRP A CA 1
ATOM 2051 C C . TRP A 1 264 ? -4.666 4.077 21.853 1.00 85.00 264 TRP A C 1
ATOM 2053 O O . TRP A 1 264 ? -5.291 3.255 22.517 1.00 85.00 264 TRP A O 1
ATOM 2063 N N . TYR A 1 265 ? -3.350 4.044 21.698 1.00 81.31 265 TYR A N 1
ATOM 2064 C CA . TYR A 1 265 ? -2.484 3.057 22.314 1.00 81.31 265 TYR A CA 1
ATOM 2065 C C . TYR A 1 265 ? -1.655 3.709 23.413 1.00 81.31 265 TYR A C 1
ATOM 2067 O O . TYR A 1 265 ? -1.020 4.748 23.207 1.00 81.31 265 TYR A O 1
ATOM 2075 N N . VAL A 1 266 ? -1.653 3.081 24.584 1.00 78.50 266 VAL A N 1
ATOM 2076 C CA . VAL A 1 266 ? -0.834 3.475 25.728 1.00 78.50 266 VAL A CA 1
ATOM 2077 C C . VAL A 1 266 ? 0.106 2.321 26.021 1.00 78.50 266 VAL A C 1
ATOM 2079 O O . VAL A 1 266 ? -0.347 1.238 26.379 1.00 78.50 266 VAL A O 1
ATOM 2082 N N . ARG A 1 267 ? 1.418 2.547 25.899 1.00 68.69 267 ARG A N 1
ATOM 2083 C CA . ARG A 1 267 ? 2.391 1.568 26.387 1.00 68.69 267 ARG A CA 1
ATOM 2084 C C . ARG A 1 267 ? 2.524 1.738 27.900 1.00 68.69 267 ARG A C 1
ATOM 2086 O O . ARG A 1 267 ? 3.235 2.631 28.355 1.00 68.69 267 ARG A O 1
ATOM 2093 N N . SER A 1 268 ? 1.808 0.918 28.661 1.00 60.28 268 SER A N 1
ATOM 2094 C CA . SER A 1 268 ? 1.928 0.824 30.119 1.00 60.28 268 SER A CA 1
ATOM 2095 C C . SER A 1 268 ? 2.647 -0.473 30.492 1.00 60.28 268 SER A C 1
ATOM 2097 O O . SER A 1 268 ? 2.102 -1.550 30.279 1.00 60.28 268 SER A O 1
ATOM 2099 N N . GLY A 1 269 ? 3.864 -0.376 31.025 1.00 51.28 269 GLY A N 1
ATOM 2100 C CA . GLY A 1 269 ? 4.637 -1.529 31.489 1.00 51.28 269 GLY A CA 1
ATOM 2101 C C . GLY A 1 269 ? 6.128 -1.215 31.557 1.00 51.28 269 GLY A C 1
ATOM 2102 O O . GLY A 1 269 ? 6.663 -0.582 30.645 1.00 51.28 269 GLY A O 1
ATOM 2103 N N . ASP A 1 270 ? 6.789 -1.667 32.623 1.00 49.78 270 ASP A N 1
ATOM 2104 C CA . ASP A 1 270 ? 8.244 -1.603 32.778 1.00 49.78 270 ASP A CA 1
ATOM 2105 C C . ASP A 1 270 ? 8.879 -2.748 31.976 1.00 49.78 270 ASP A C 1
ATOM 2107 O O . ASP A 1 270 ? 9.361 -3.745 32.509 1.00 49.78 270 ASP A O 1
ATOM 2111 N N . HIS A 1 271 ? 8.783 -2.663 30.648 1.00 47.56 271 HIS A N 1
ATOM 2112 C CA . HIS A 1 271 ? 9.490 -3.578 29.757 1.00 47.56 271 HIS A CA 1
ATOM 2113 C C . HIS A 1 271 ? 10.950 -3.131 29.687 1.00 47.56 271 HIS A C 1
ATOM 2115 O O . HIS A 1 271 ? 11.392 -2.542 28.698 1.00 47.56 271 HIS A O 1
ATOM 2121 N N . ASN A 1 272 ? 11.684 -3.370 30.773 1.00 42.22 272 ASN A N 1
ATOM 2122 C CA . ASN A 1 272 ? 13.130 -3.458 30.710 1.00 42.22 272 ASN A CA 1
ATOM 2123 C C . ASN A 1 272 ? 13.452 -4.706 29.894 1.00 42.22 272 ASN A C 1
ATOM 2125 O O . ASN A 1 272 ? 13.484 -5.820 30.413 1.00 42.22 272 ASN A O 1
ATOM 2129 N N . ASP A 1 273 ? 13.666 -4.510 28.594 1.00 39.69 273 ASP A N 1
ATOM 2130 C CA . ASP A 1 273 ? 14.432 -5.467 27.815 1.00 39.69 273 ASP A CA 1
ATOM 2131 C C . ASP A 1 273 ? 15.728 -5.730 28.599 1.00 39.69 273 ASP A C 1
ATOM 2133 O O . ASP A 1 273 ? 16.389 -4.795 29.064 1.00 39.69 273 ASP A O 1
ATOM 2137 N N . LEU A 1 274 ? 16.082 -7.006 28.773 1.00 40.53 274 LEU A N 1
ATOM 2138 C CA . LEU A 1 274 ? 17.251 -7.507 29.520 1.00 40.53 274 LEU A CA 1
ATOM 2139 C C . LEU A 1 274 ? 18.611 -6.962 29.013 1.00 40.53 274 LEU A C 1
ATOM 2141 O O . LEU A 1 274 ? 19.669 -7.422 29.429 1.00 40.53 274 LEU A O 1
ATOM 2145 N N . THR A 1 275 ? 18.599 -5.979 28.113 1.00 38.72 275 THR A N 1
ATOM 2146 C CA . THR A 1 275 ? 19.742 -5.269 27.538 1.00 38.72 275 THR A CA 1
ATOM 2147 C C . THR A 1 275 ? 20.121 -3.996 28.305 1.00 38.72 275 THR A C 1
ATOM 2149 O O . THR A 1 275 ? 21.069 -3.319 27.916 1.00 38.72 275 THR A O 1
ATOM 2152 N N . GLY A 1 276 ? 19.422 -3.644 29.394 1.00 35.53 276 GLY A N 1
ATOM 2153 C CA . GLY A 1 276 ? 19.817 -2.535 30.277 1.00 35.53 276 GLY A CA 1
ATOM 2154 C C . GLY A 1 276 ? 19.669 -1.136 29.664 1.00 35.53 276 GLY A C 1
ATOM 2155 O O . GLY A 1 276 ? 20.058 -0.143 30.278 1.00 35.53 276 GLY A O 1
ATOM 2156 N N . ILE A 1 277 ? 19.064 -1.023 28.480 1.00 40.25 277 ILE A N 1
ATOM 2157 C CA . ILE A 1 277 ? 18.673 0.259 27.892 1.00 40.25 277 ILE A CA 1
ATOM 2158 C C . ILE A 1 277 ? 17.220 0.498 28.293 1.00 40.25 277 ILE A C 1
ATOM 2160 O O . ILE A 1 277 ? 16.293 0.241 27.529 1.00 40.25 277 ILE A O 1
ATOM 2164 N N . GLY A 1 278 ? 17.039 0.931 29.543 1.00 38.91 278 GLY A N 1
ATOM 2165 C CA . GLY A 1 278 ? 15.728 1.116 30.156 1.00 38.91 278 GLY A CA 1
ATOM 2166 C C . GLY A 1 278 ? 14.767 1.884 29.251 1.00 38.91 278 GLY A C 1
ATOM 2167 O O . GLY A 1 278 ? 15.115 2.923 28.674 1.00 38.91 278 GLY A O 1
ATOM 2168 N N . GLY A 1 279 ? 13.549 1.362 29.121 1.00 40.56 279 GLY A N 1
ATOM 2169 C CA . GLY A 1 279 ? 12.458 1.992 28.393 1.00 40.56 279 GLY A CA 1
ATOM 2170 C C . GLY A 1 279 ? 12.034 3.274 29.098 1.00 40.56 279 GLY A C 1
ATOM 2171 O O . GLY A 1 279 ? 11.054 3.289 29.829 1.00 40.56 279 GLY A O 1
ATOM 2172 N N . LYS A 1 280 ? 12.783 4.364 28.901 1.00 43.78 280 LYS A N 1
ATOM 2173 C CA . LYS A 1 280 ? 12.556 5.619 29.624 1.00 43.78 280 LYS A CA 1
ATOM 2174 C C . LYS A 1 280 ? 11.126 6.110 29.388 1.00 43.78 280 LYS A C 1
ATOM 2176 O O . LYS A 1 280 ? 10.743 6.372 28.237 1.00 43.78 280 LYS A O 1
ATOM 2181 N N . HIS A 1 281 ? 10.374 6.269 30.477 1.00 47.88 281 HIS A N 1
ATOM 2182 C CA . HIS A 1 281 ? 9.262 7.212 30.575 1.00 47.88 281 HIS A CA 1
ATOM 2183 C C . HIS A 1 281 ? 9.693 8.581 30.021 1.00 47.88 281 HIS A C 1
ATOM 2185 O O . HIS A 1 281 ? 10.890 8.870 29.894 1.00 47.88 281 HIS A O 1
ATOM 2191 N N . HIS A 1 282 ? 8.739 9.445 29.673 1.00 49.00 282 HIS A N 1
ATOM 2192 C CA . HIS A 1 282 ? 9.090 10.861 29.573 1.00 49.00 282 HIS A CA 1
ATOM 2193 C C . HIS A 1 282 ? 9.710 11.320 30.915 1.00 49.00 282 HIS A C 1
ATOM 2195 O O . HIS A 1 282 ? 9.403 10.721 31.949 1.00 49.00 282 HIS A O 1
ATOM 2201 N N . PRO A 1 283 ? 10.596 12.336 30.932 1.00 49.66 283 PRO A N 1
ATOM 2202 C CA . PRO A 1 283 ? 11.214 12.836 32.169 1.00 49.66 283 PRO A CA 1
ATOM 2203 C C . PRO A 1 283 ? 10.206 13.210 33.271 1.00 49.66 283 PRO A C 1
ATOM 2205 O O . PRO A 1 283 ? 10.572 13.274 34.437 1.00 49.66 283 PRO A O 1
ATOM 2208 N N . ASP A 1 284 ? 8.943 13.425 32.898 1.00 53.69 284 ASP A N 1
ATOM 2209 C CA . ASP A 1 284 ? 7.805 13.762 33.756 1.00 53.69 284 ASP A CA 1
ATOM 2210 C C . ASP A 1 284 ? 6.968 12.546 34.223 1.00 53.69 284 ASP A C 1
ATOM 2212 O O . ASP A 1 284 ? 5.934 12.718 34.865 1.00 53.69 284 ASP A O 1
ATOM 2216 N N . GLY A 1 285 ? 7.371 11.313 33.892 1.00 49.09 285 GLY A N 1
ATOM 2217 C CA . GLY A 1 285 ? 6.657 10.086 34.267 1.00 49.09 285 GLY A CA 1
ATOM 2218 C C . GLY A 1 285 ? 5.432 9.753 33.406 1.00 49.09 285 GLY A C 1
ATOM 2219 O O . GLY A 1 285 ? 4.773 8.739 33.651 1.00 49.09 285 GLY A O 1
ATOM 2220 N N . THR A 1 286 ? 5.118 10.537 32.369 1.00 52.22 286 THR A N 1
ATOM 2221 C CA . THR A 1 286 ? 3.934 10.280 31.536 1.00 52.22 286 THR A CA 1
ATOM 2222 C C . THR A 1 286 ? 4.117 9.056 30.621 1.00 52.22 286 THR A C 1
ATOM 2224 O O . THR A 1 286 ? 5.203 8.829 30.065 1.00 52.22 286 THR A O 1
ATOM 2227 N N . PRO A 1 287 ? 3.074 8.215 30.453 1.00 56.88 287 PRO A N 1
ATOM 2228 C CA . PRO A 1 287 ? 3.148 7.057 29.573 1.00 56.88 287 PRO A CA 1
ATOM 2229 C C . PRO A 1 287 ? 3.241 7.503 28.112 1.00 56.88 287 PRO A C 1
ATOM 2231 O O . PRO A 1 287 ? 2.531 8.407 27.667 1.00 56.88 287 PRO A O 1
ATOM 2234 N N . LYS A 1 288 ? 4.092 6.825 27.334 1.00 67.94 288 LYS A N 1
ATOM 2235 C CA . LYS A 1 288 ? 4.184 7.052 25.887 1.00 67.94 288 LYS A CA 1
ATOM 2236 C C . LYS A 1 288 ? 2.893 6.573 25.235 1.00 67.94 288 LYS A C 1
ATOM 2238 O O . LYS A 1 288 ? 2.671 5.370 25.086 1.00 67.94 288 LYS A O 1
ATOM 2243 N N . ALA A 1 289 ? 2.061 7.526 24.840 1.00 75.38 289 ALA A N 1
ATOM 2244 C CA . ALA A 1 289 ? 0.785 7.262 24.205 1.00 75.38 289 ALA A CA 1
ATOM 2245 C C . ALA A 1 289 ? 0.754 7.815 22.778 1.00 75.38 289 ALA A C 1
ATOM 2247 O O . ALA A 1 289 ? 1.280 8.895 22.499 1.00 75.38 289 ALA A O 1
ATOM 2248 N N . LYS A 1 290 ? 0.190 7.036 21.854 1.00 84.44 290 LYS A N 1
ATOM 2249 C CA . LYS A 1 290 ? 0.166 7.339 20.419 1.00 84.44 290 LYS A CA 1
ATOM 2250 C C . LYS A 1 290 ? -1.126 6.817 19.801 1.00 84.44 290 LYS A C 1
ATOM 2252 O O . LYS A 1 290 ? -1.654 5.798 20.231 1.00 84.44 290 LYS A O 1
ATOM 2257 N N . PHE A 1 291 ? -1.606 7.479 18.754 1.00 86.56 291 PHE A N 1
ATOM 2258 C CA . PHE A 1 291 ? -2.636 6.897 17.897 1.00 86.56 291 PHE A CA 1
ATOM 2259 C C . PHE A 1 291 ? -2.004 5.926 16.901 1.00 86.56 291 PHE A C 1
ATOM 2261 O O . PHE A 1 291 ? -0.994 6.258 16.275 1.00 86.56 291 PHE A O 1
ATOM 2268 N N . GLY A 1 292 ? -2.611 4.763 16.706 1.00 89.25 292 GLY A N 1
ATOM 2269 C CA . GLY A 1 292 ? -2.114 3.756 15.777 1.00 89.25 292 GLY A CA 1
ATOM 2270 C C . GLY A 1 292 ? -3.115 2.654 15.469 1.00 89.25 292 GLY A C 1
ATOM 2271 O O . GLY A 1 292 ? -4.279 2.714 15.870 1.00 89.25 292 GLY A O 1
ATOM 2272 N N . TYR A 1 293 ? -2.616 1.659 14.753 1.00 90.94 293 TYR A N 1
ATOM 2273 C CA . TYR A 1 293 ? -3.288 0.406 14.441 1.00 90.94 293 TYR A CA 1
ATOM 2274 C C . TYR A 1 293 ? -2.491 -0.745 15.038 1.00 90.94 293 TYR A C 1
ATOM 2276 O O . TYR A 1 293 ? -1.271 -0.641 15.141 1.00 90.94 293 TYR A O 1
ATOM 2284 N N . ASP A 1 294 ? -3.161 -1.837 15.371 1.00 90.81 294 ASP A N 1
ATOM 2285 C CA . ASP A 1 294 ? -2.484 -3.119 15.521 1.00 90.81 294 ASP A CA 1
ATOM 2286 C C . ASP A 1 294 ? -2.445 -3.768 14.136 1.00 90.81 294 ASP A C 1
ATOM 2288 O O . ASP A 1 294 ? -3.466 -3.863 13.445 1.00 90.81 294 ASP A O 1
ATOM 2292 N N . ALA A 1 295 ? -1.237 -4.107 13.694 1.00 91.88 295 ALA A N 1
ATOM 2293 C CA . ALA A 1 295 ? -0.995 -4.858 12.479 1.00 91.88 295 ALA A CA 1
ATOM 2294 C C . ALA A 1 295 ? -0.824 -6.325 12.844 1.00 91.88 295 ALA A C 1
ATOM 2296 O O . ALA A 1 295 ? 0.232 -6.723 13.332 1.00 91.88 295 ALA A O 1
ATOM 2297 N N . GLU A 1 296 ? -1.856 -7.119 12.593 1.00 93.31 296 GLU A N 1
ATOM 2298 C CA . GLU A 1 296 ? -1.770 -8.571 12.664 1.00 93.31 296 GLU A CA 1
ATOM 2299 C C . GLU A 1 296 ? -1.067 -9.065 11.414 1.00 93.31 296 GLU A C 1
ATOM 2301 O O . GLU A 1 296 ? -1.557 -8.871 10.299 1.00 93.31 296 GLU A O 1
ATOM 2306 N N . ILE A 1 297 ? 0.103 -9.667 11.591 1.00 93.69 297 ILE A N 1
ATOM 2307 C CA . ILE A 1 297 ? 0.948 -10.124 10.497 1.00 93.69 297 ILE A CA 1
ATOM 2308 C C . ILE A 1 297 ? 1.194 -11.614 10.678 1.00 93.69 297 ILE A C 1
ATOM 2310 O O . ILE A 1 297 ? 1.697 -12.060 11.708 1.00 93.69 297 ILE A O 1
ATOM 2314 N N . VAL A 1 298 ? 0.887 -12.380 9.634 1.00 94.50 298 VAL A N 1
ATOM 2315 C CA . VAL A 1 298 ? 1.282 -13.785 9.522 1.00 94.50 298 VAL A CA 1
ATOM 2316 C C . VAL A 1 298 ? 2.557 -13.837 8.695 1.00 94.50 298 VAL A C 1
ATOM 2318 O O . VAL A 1 298 ? 2.566 -13.365 7.559 1.00 94.50 298 VAL A O 1
ATOM 2321 N N . VAL A 1 299 ? 3.631 -14.401 9.238 1.00 93.19 299 VAL A N 1
ATOM 2322 C CA . VAL A 1 299 ? 4.953 -14.486 8.601 1.00 93.19 299 VAL A CA 1
ATOM 2323 C C . VAL A 1 299 ? 5.348 -15.951 8.448 1.00 93.19 299 VAL A C 1
ATOM 2325 O O . VAL A 1 299 ? 5.139 -16.747 9.362 1.00 93.19 299 VAL A O 1
ATOM 2328 N N . ILE A 1 300 ? 5.940 -16.324 7.309 1.00 91.75 300 ILE A N 1
ATOM 2329 C CA . ILE A 1 300 ? 6.534 -17.661 7.165 1.00 91.75 300 ILE A CA 1
ATOM 2330 C C . ILE A 1 300 ? 7.634 -17.866 8.199 1.00 91.75 300 ILE A C 1
ATOM 2332 O O . ILE A 1 300 ? 8.516 -17.027 8.353 1.00 91.75 300 ILE A O 1
ATOM 2336 N N . GLY A 1 301 ? 7.580 -18.995 8.891 1.00 87.25 301 GLY A N 1
ATOM 2337 C CA . GLY A 1 301 ? 8.559 -19.394 9.891 1.00 87.25 301 GLY A CA 1
ATOM 2338 C C . GLY A 1 301 ? 9.086 -20.795 9.619 1.00 87.25 301 GLY A C 1
ATOM 2339 O O . GLY A 1 301 ? 8.620 -21.483 8.708 1.00 87.25 301 GLY A O 1
ATOM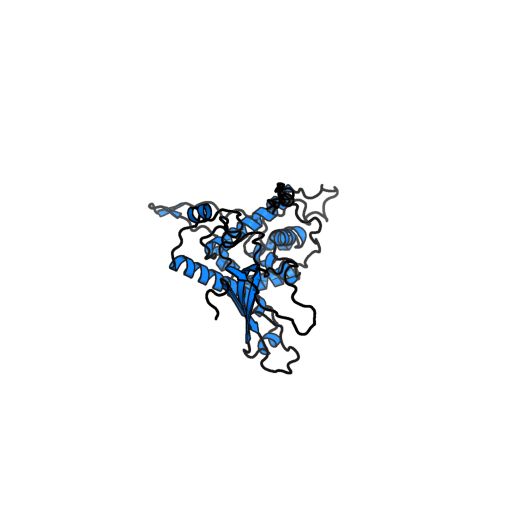 2340 N N . SER A 1 302 ? 10.063 -21.200 10.423 1.00 84.12 302 SER A N 1
ATOM 2341 C CA . SER A 1 302 ? 10.513 -22.585 10.528 1.00 84.12 302 SER A CA 1
ATOM 2342 C C . SER A 1 302 ? 10.087 -23.131 11.888 1.00 84.12 302 SER A C 1
ATOM 2344 O O . SER A 1 302 ? 10.126 -22.408 12.880 1.00 84.12 302 SER A O 1
ATOM 2346 N N . ASP A 1 303 ? 9.641 -24.379 11.912 1.00 80.62 303 ASP A N 1
ATOM 2347 C CA . ASP A 1 303 ? 9.363 -25.172 13.114 1.00 80.62 303 ASP A CA 1
ATOM 2348 C C . ASP A 1 303 ? 10.613 -25.910 13.626 1.00 80.62 303 ASP A C 1
ATOM 2350 O O . ASP A 1 303 ? 10.580 -26.529 14.686 1.00 80.62 303 ASP A O 1
ATOM 2354 N N . ASP A 1 304 ? 11.721 -25.818 12.888 1.00 82.31 304 ASP A N 1
ATOM 2355 C CA . ASP A 1 304 ? 13.019 -26.383 13.235 1.00 82.31 304 ASP A CA 1
ATOM 2356 C C . ASP A 1 304 ? 13.858 -25.337 14.006 1.00 82.31 304 ASP A C 1
ATOM 2358 O O . ASP A 1 304 ? 14.224 -24.303 13.431 1.00 82.31 304 ASP A O 1
ATOM 2362 N N . PRO A 1 305 ? 14.146 -25.565 15.305 1.00 77.88 305 PRO A N 1
ATOM 2363 C CA . PRO A 1 305 ? 14.848 -24.603 16.155 1.00 77.88 305 PRO A CA 1
ATOM 2364 C C . PRO A 1 305 ? 16.308 -24.373 15.735 1.00 77.88 305 PRO A C 1
ATOM 2366 O O . PRO A 1 305 ? 16.879 -23.345 16.099 1.00 77.88 305 PRO A O 1
ATOM 2369 N N . ASP A 1 306 ? 16.887 -25.284 14.945 1.00 81.38 306 ASP A N 1
ATOM 2370 C CA . ASP A 1 306 ? 18.274 -25.228 14.477 1.00 81.38 306 ASP A CA 1
ATOM 2371 C C . ASP A 1 306 ? 18.387 -24.755 13.009 1.00 81.38 306 ASP A C 1
ATOM 2373 O O . ASP A 1 306 ? 19.478 -24.726 12.426 1.00 81.38 306 ASP A O 1
ATOM 2377 N N . ASP A 1 307 ? 17.271 -24.364 12.379 1.00 76.38 307 ASP A N 1
ATOM 2378 C CA . ASP A 1 307 ? 17.231 -23.997 10.962 1.00 76.38 307 ASP A CA 1
ATOM 2379 C C . ASP A 1 307 ? 18.010 -22.706 10.665 1.00 76.38 307 ASP A C 1
ATOM 2381 O O . ASP A 1 307 ? 17.628 -21.594 11.042 1.00 76.38 307 ASP A O 1
ATOM 2385 N N . GLN A 1 308 ? 19.070 -22.835 9.867 1.00 65.94 308 GLN A N 1
ATOM 2386 C CA . GLN A 1 308 ? 19.919 -21.729 9.414 1.00 65.94 308 GLN A CA 1
ATOM 2387 C C . GLN A 1 308 ? 19.301 -20.870 8.287 1.00 65.94 308 GLN A C 1
ATOM 2389 O O . GLN A 1 308 ? 20.020 -20.292 7.474 1.00 65.94 308 GLN A O 1
ATOM 2394 N N . ARG A 1 309 ? 17.971 -20.710 8.269 1.00 70.44 309 ARG A N 1
ATOM 2395 C CA . ARG A 1 309 ? 17.190 -19.873 7.331 1.00 70.44 309 ARG A CA 1
ATOM 2396 C C . ARG A 1 309 ? 17.208 -20.373 5.883 1.00 70.44 309 ARG A C 1
ATOM 2398 O O . ARG A 1 309 ? 17.741 -19.731 4.978 1.00 70.44 309 ARG A O 1
ATOM 2405 N N . ARG A 1 310 ? 16.510 -21.483 5.631 1.00 81.00 310 ARG A N 1
ATOM 2406 C CA . ARG A 1 310 ? 16.255 -22.019 4.274 1.00 81.00 310 ARG A CA 1
ATOM 2407 C C . ARG A 1 310 ? 15.385 -21.124 3.367 1.00 81.00 310 ARG A C 1
ATOM 2409 O O . ARG A 1 310 ? 15.342 -21.341 2.154 1.00 81.00 310 ARG A O 1
ATOM 2416 N N . PHE A 1 311 ? 14.684 -20.136 3.924 1.00 85.00 311 PHE A N 1
ATOM 2417 C CA . PHE A 1 311 ? 13.824 -19.182 3.211 1.00 85.00 311 PHE A CA 1
ATOM 2418 C C . PHE A 1 311 ? 13.757 -17.838 3.965 1.00 85.00 311 PHE A C 1
ATOM 2420 O O . PHE A 1 311 ? 14.035 -17.800 5.165 1.00 85.00 311 PHE A O 1
ATOM 2427 N N . PRO A 1 312 ? 13.439 -16.715 3.286 1.00 87.50 312 PRO A N 1
ATOM 2428 C CA . PRO A 1 312 ? 13.317 -15.413 3.945 1.00 87.50 312 PRO A CA 1
ATOM 2429 C C . PRO A 1 312 ? 12.075 -15.351 4.842 1.00 87.50 312 PRO A C 1
ATOM 2431 O O . PRO A 1 312 ? 11.123 -16.079 4.608 1.00 87.50 312 PRO A O 1
ATOM 2434 N N . PHE A 1 313 ? 12.038 -14.433 5.809 1.00 86.94 313 PHE A N 1
ATOM 2435 C CA . PHE A 1 313 ? 10.805 -14.096 6.526 1.00 86.94 313 PHE A CA 1
ATOM 2436 C C . PHE A 1 313 ? 9.941 -13.190 5.643 1.00 86.94 313 PHE A C 1
ATOM 2438 O O . PHE A 1 313 ? 10.266 -12.023 5.426 1.00 86.94 313 PHE A O 1
ATOM 2445 N N . LEU A 1 314 ? 8.866 -13.748 5.095 1.00 91.25 314 LEU A N 1
ATOM 2446 C CA . LEU A 1 314 ? 7.892 -13.053 4.260 1.00 91.25 314 LEU A CA 1
ATOM 2447 C C . LEU A 1 314 ? 6.512 -13.080 4.917 1.00 91.25 314 LEU A C 1
ATOM 2449 O O . LEU A 1 314 ? 6.054 -14.128 5.373 1.00 91.25 314 LEU A O 1
ATOM 2453 N N . SER A 1 315 ? 5.831 -11.940 4.917 1.00 93.25 315 SER A N 1
ATOM 2454 C CA . SER A 1 315 ? 4.432 -11.860 5.327 1.00 93.25 315 SER A CA 1
ATOM 2455 C C . SER A 1 315 ? 3.525 -12.580 4.320 1.00 93.25 315 SER A C 1
ATOM 2457 O O . SER A 1 315 ? 3.603 -12.327 3.119 1.00 93.25 315 SER A O 1
ATOM 2459 N N . LEU A 1 316 ? 2.655 -13.459 4.814 1.00 92.94 316 LEU A N 1
ATOM 2460 C CA . LEU A 1 316 ? 1.604 -14.142 4.051 1.00 92.94 316 LEU A CA 1
ATOM 2461 C C . LEU A 1 316 ? 0.229 -13.502 4.228 1.00 92.94 316 LEU A C 1
ATOM 2463 O O . LEU A 1 316 ? -0.618 -13.615 3.347 1.00 92.94 316 LEU A O 1
ATOM 2467 N N . GLY A 1 317 ? 0.018 -12.826 5.353 1.00 93.69 317 GLY A N 1
ATOM 2468 C CA . GLY A 1 317 ? -1.206 -12.099 5.652 1.00 93.69 317 GLY A CA 1
ATOM 2469 C C . GLY A 1 317 ? -0.886 -10.851 6.454 1.00 93.69 317 GLY A C 1
ATOM 2470 O O . GLY A 1 317 ? 0.055 -10.848 7.249 1.00 93.69 317 GLY A O 1
ATOM 2471 N N . VAL A 1 318 ? -1.659 -9.793 6.226 1.00 94.06 318 VAL A N 1
ATOM 2472 C CA . VAL A 1 318 ? -1.657 -8.611 7.083 1.00 94.06 318 VAL A CA 1
ATOM 2473 C C . VAL A 1 318 ? -3.068 -8.063 7.206 1.00 94.06 318 VAL A C 1
ATOM 2475 O O . VAL A 1 318 ? -3.783 -7.969 6.207 1.00 94.06 318 VAL A O 1
ATOM 2478 N N . ARG A 1 319 ? -3.445 -7.664 8.418 1.00 92.25 319 ARG A N 1
ATOM 2479 C CA . ARG A 1 319 ? -4.666 -6.910 8.688 1.00 92.25 319 ARG A CA 1
ATOM 2480 C C . ARG A 1 319 ? -4.362 -5.774 9.651 1.00 92.25 319 ARG A C 1
ATOM 2482 O O . ARG A 1 319 ? -3.594 -5.944 10.589 1.00 92.25 319 ARG A O 1
ATOM 2489 N N . LEU A 1 320 ? -4.959 -4.609 9.405 1.00 90.25 320 LEU A N 1
ATOM 2490 C CA . LEU A 1 320 ? -4.901 -3.475 10.325 1.00 90.25 320 LEU A CA 1
ATOM 2491 C C . LEU A 1 320 ? -6.241 -3.337 11.037 1.00 90.25 320 LEU A C 1
ATOM 2493 O O . LEU A 1 320 ? -7.284 -3.269 10.384 1.00 90.25 320 LEU A O 1
ATOM 2497 N N . HIS A 1 321 ? -6.215 -3.229 12.359 1.00 87.25 321 HIS A N 1
ATOM 2498 C CA . HIS A 1 321 ? -7.403 -2.918 13.145 1.00 87.25 321 HIS A CA 1
ATOM 2499 C C . HIS A 1 321 ? -7.079 -1.963 14.293 1.00 87.25 321 HIS A C 1
ATOM 2501 O O . HIS A 1 321 ? -5.926 -1.637 14.584 1.00 87.25 321 HIS A O 1
ATOM 2507 N N . LYS A 1 322 ? -8.128 -1.451 14.940 1.00 85.88 322 LYS A N 1
ATOM 2508 C CA . LYS A 1 322 ? -7.971 -0.609 16.128 1.00 85.88 322 LYS A CA 1
ATOM 2509 C C . LYS A 1 322 ? -7.345 -1.432 17.259 1.00 85.88 322 LYS A C 1
ATOM 2511 O O . LYS A 1 322 ? -7.835 -2.541 17.506 1.00 85.88 322 LYS A O 1
ATOM 2516 N N . PRO A 1 323 ? -6.342 -0.890 17.971 1.00 81.62 323 PRO A N 1
ATOM 2517 C CA . PRO A 1 323 ? -5.759 -1.576 19.107 1.00 81.62 323 PRO A CA 1
ATOM 2518 C C . PRO A 1 323 ? -6.805 -1.968 20.147 1.00 81.62 323 PRO A C 1
ATOM 2520 O O . PRO A 1 323 ? -7.694 -1.172 20.466 1.00 81.62 323 PRO A O 1
ATOM 2523 N N . GLY A 1 324 ? -6.722 -3.206 20.636 1.00 68.75 324 GLY A N 1
ATOM 2524 C CA . GLY A 1 324 ? -7.615 -3.750 21.667 1.00 68.75 324 GLY A CA 1
ATOM 2525 C C . GLY A 1 324 ? -9.098 -3.882 21.284 1.00 68.75 324 GLY A C 1
ATOM 2526 O O . GLY A 1 324 ? -9.918 -4.139 22.161 1.00 68.75 324 GLY A O 1
ATOM 2527 N N . HIS A 1 325 ? -9.475 -3.687 20.013 1.00 57.53 325 HIS A N 1
ATOM 2528 C CA . HIS A 1 325 ? -10.879 -3.753 19.582 1.00 57.53 325 HIS A CA 1
ATOM 2529 C C . HIS A 1 325 ? -11.335 -5.171 19.197 1.00 57.53 325 HIS A C 1
ATOM 2531 O O . HIS A 1 325 ? -12.513 -5.482 19.351 1.00 57.53 325 HIS A O 1
ATOM 2537 N N . ALA A 1 326 ? -10.416 -6.016 18.722 1.00 50.53 326 ALA A N 1
ATOM 2538 C CA . ALA A 1 326 ? -10.644 -7.427 18.407 1.00 50.53 326 ALA A CA 1
ATOM 2539 C C . ALA A 1 326 ? -9.285 -8.146 18.280 1.00 50.53 326 ALA A C 1
ATOM 2541 O O . ALA A 1 326 ? -8.764 -8.213 17.175 1.00 50.53 326 ALA A O 1
ATOM 2542 N N . PRO A 1 327 ? -8.655 -8.582 19.386 1.00 41.78 327 PRO A N 1
ATOM 2543 C CA . PRO A 1 327 ? -7.422 -9.360 19.304 1.00 41.78 327 PRO A CA 1
ATOM 2544 C C . PRO A 1 327 ? -7.728 -10.805 18.864 1.00 41.78 327 PRO A C 1
ATOM 2546 O O . PRO A 1 327 ? -8.455 -11.497 19.583 1.00 41.78 327 PRO A O 1
ATOM 2549 N N . GLY A 1 328 ? -7.152 -11.258 17.742 1.00 34.62 328 GLY A N 1
ATOM 2550 C CA . GLY A 1 328 ? -7.187 -12.660 17.281 1.00 34.62 328 GLY A CA 1
ATOM 2551 C C . GLY A 1 328 ? -8.172 -12.946 16.152 1.00 34.62 328 GLY A C 1
ATOM 2552 O O . GLY A 1 328 ? -8.722 -14.069 16.154 1.00 34.62 328 GLY A O 1
#

pLDDT: mean 74.23, std 22.11, range [23.62, 97.12]

Radius of gyration: 25.86 Å; chains: 1; bounding box: 57×63×98 Å

Foldseek 3Di:
DDDDDDDDDDDPDPPPPPPVPPPDPPDPDLPPDQDLAADDVVLLVVLLVLVVVLCVQVVQVVQQADDFDQDPVRDGHDPDPRPPLLFGPSLQSSLQVVCVVVVHDNDLLSSLCCQQRHYDPVSNVVRSSNDRQPPHRPPPVPDPDPDDDRDPVSSVSSSVSSVVSVVSSLVQQPLFQFDAQDWDFPVVRVVRRHDDDPVSSVNSPVVVQSSQLSVLVSVVVPDDPQLNVVFDPDKDKDWDWDFDPFPPDDPPDRIATSGNQFAKDWPDDFPPPPPPPTPDDDPVNDTDIGTTWTKIWIWGDDPDPPDPDSHDTGTNGIDTHYPPPDDD

Sequence (328 aa):
MTAAEDTHHANDSNDDWAEEGRVSDTHHVLPPDLDHTPVPDEQVERAREVIRRSALVPFWTSRLTPTPRVLPDGTRQGKGGQPRTGVTVEGLLVAMLLVAIDRKAMHLGEFSAMLHHRISPAMRTELGILRPAPGLLADRASASTPRKTVSRAETLNATRQITRLFHAMLAPVDPSPFPKNKAITKAELNKIVRPMTADERRDRQDLLDYVTGRILEATWLMLPRPVRRAWKGSVGQDATFVATWSRGRRTKGPDSATDPDAGWYVRSGDHNDLTGIGGKHHPDGTPKAKFGYDAEIVVIGSDDPDDQRRFPFLSLGVRLHKPGHAPG

Secondary structure (DSSP, 8-state):
---------------SSSSTT----------TT---PPPPHHHHHHHHHHHHHTTHHHHHHHHHSPPPEE-TTS-EE--SSS---SS-HHHHHHHHHHHHHTT----HHHHHHHHHHTS-HHHHHHTT---PPTTSSTTTTT-SS------HHHHHHHHHHHHHHHHHHHTTT----SPSS---BHHHHHHHPPP--HHHHHHHHHHHHHHHHHHHHHHHHTS-HHHHHH--S-EEEEEEEEE-S--S--TTSSBPPSSTTPEEEE--S----TTS---PPPTT----EEEEEEEEEEEE--S-TT---SS---EEEEEEE-TTTS--